Protein AF-A0A5C3QYM3-F1 (afdb_monomer_lite)

Sequence (296 aa):
MLSRLISRLRLGPSQYKTSKFNVGLDPAVPPLYQRLPSWWARYAWTLIACDVFMAGSAMEMTWNHWTTLVTDDPLPSSSSSTEPAPPTTHYGLRPTWQRAGLCFVHLTIGTGVGVFVALAQSRHIRLLTIVPPPVKDAIAGKAARAAIKNSAKAKLQNASRSKILPAFEPHTAGGAHVFIQTASNWRTNGLSFPLSACTLRAGRDASEMTLRVNGERAHWFIPLDGAFLRGGKPAIVKGSNERSGDSLAVRSVRDAVVKEWTKWGGKKIGVWGHTGVKEREVDPRWRSGPVAQGGR

Foldseek 3Di:
DVVVVVCVVQPDDQPDDQPQPPVPPPPVFFFQKAFDDDPCLLCLVVVLVVLVVVLVVVLVCLQPPAWDWDWDDPDPPPDPDPDDDDIDIDTDRDDPVVSVVVSVVSVVVSVVVSVVSLVLQQQEWRTKHKAAFDVVLVVVLVVVVVVVVVCVVVPPPPPDDDPDDDDPDPCPNRAIKMWTDTSNDPDSRTGIDHLAQWEKEDDPALQWIWIDGHSRPDIHIYGQAQMDGRNHGGLHQPDDPDDPDSSVSSLVSVVSVVVVSVVRVHHYDDDNDDPPDPVPPNPVVCCPDPPNPDDD

pLDDT: mean 80.13, std 18.64, range [39.91, 98.5]

Organism: NCBI:txid1884261

Secondary structure (DSSP, 8-state):
-HHHHHHHHSSS--SS----------TTS--SEEEPPPHHHHTHHHHHHHHHHHHHHHHHHHHHH-EEEEEPPPP--SS--SSPPPPPEEEEEPPHHHHHHHHHHHHHHHHHHHHHHHHHHHHBEEEEEEEPPPHHHHHHHHHHHHHHHHHHTTGGG---S--PPPP-----S---EEEEEETT--TT--EEEEGGGEEEEE-SSTTEEEEEETT-S-EEEEE-TTEEETT--B-----S--SSSHHHHHHHHHHHHHHHHHHTT-EEES--SSSS-S-----GGGTTSTT-----

Structure (mmCIF, N/CA/C/O backbone):
data_AF-A0A5C3QYM3-F1
#
_entry.id   AF-A0A5C3QYM3-F1
#
loop_
_atom_site.group_PDB
_atom_site.id
_atom_site.type_symbol
_atom_site.label_atom_id
_atom_site.label_alt_id
_atom_site.label_comp_id
_atom_site.label_asym_id
_atom_site.label_entity_id
_atom_site.label_seq_id
_atom_site.pdbx_PDB_ins_code
_atom_site.Cartn_x
_atom_site.Cartn_y
_atom_site.Cartn_z
_atom_site.occupancy
_atom_site.B_iso_or_equiv
_atom_site.auth_seq_id
_atom_site.auth_comp_id
_atom_site.auth_asym_id
_atom_site.auth_atom_id
_atom_site.pdbx_PDB_model_num
ATOM 1 N N . MET A 1 1 ? -6.176 10.951 -14.850 1.00 52.16 1 MET A N 1
ATOM 2 C CA . MET A 1 1 ? -6.377 9.584 -15.392 1.00 52.16 1 MET A CA 1
ATOM 3 C C . MET A 1 1 ? -5.791 8.479 -14.509 1.00 52.16 1 MET A C 1
ATOM 5 O O . MET A 1 1 ? -6.489 7.500 -14.282 1.00 52.16 1 MET A O 1
ATOM 9 N N . LEU A 1 2 ? -4.584 8.630 -13.947 1.00 51.62 2 LEU A N 1
ATOM 10 C CA . LEU A 1 2 ? -3.898 7.575 -13.176 1.00 51.62 2 LEU A CA 1
ATOM 11 C C . LEU A 1 2 ? -4.698 6.999 -11.983 1.00 51.62 2 LEU A C 1
ATOM 13 O O . LEU A 1 2 ? -4.725 5.789 -11.789 1.00 51.62 2 LEU A O 1
ATOM 17 N N . SER A 1 3 ? -5.433 7.825 -11.223 1.00 54.97 3 SER A N 1
ATOM 18 C CA . SER A 1 3 ? -6.252 7.326 -10.097 1.00 54.97 3 SER A CA 1
ATOM 19 C C . SER A 1 3 ? -7.415 6.424 -10.538 1.00 54.97 3 SER A C 1
ATOM 21 O O . SER A 1 3 ? -7.812 5.514 -9.806 1.00 54.97 3 SER A O 1
ATOM 23 N N . ARG A 1 4 ? -7.937 6.629 -11.759 1.00 61.50 4 ARG A N 1
ATOM 24 C CA . ARG A 1 4 ? -8.939 5.745 -12.377 1.00 61.50 4 ARG A CA 1
ATOM 25 C C . ARG A 1 4 ? -8.320 4.413 -12.806 1.00 61.50 4 ARG A C 1
ATOM 27 O O . ARG A 1 4 ? -8.982 3.388 -12.717 1.00 61.50 4 ARG A O 1
ATOM 34 N N . LEU A 1 5 ? -7.051 4.412 -13.218 1.00 60.94 5 LEU A N 1
ATOM 35 C CA . LEU A 1 5 ? -6.324 3.185 -13.550 1.00 60.94 5 LEU A CA 1
ATOM 36 C C . LEU A 1 5 ? -6.016 2.368 -12.286 1.00 60.94 5 LEU A C 1
ATOM 38 O O . LEU A 1 5 ? -6.300 1.178 -12.232 1.00 60.94 5 LEU A O 1
ATOM 42 N N . ILE A 1 6 ? -5.546 3.026 -11.221 1.00 61.84 6 ILE A N 1
ATOM 43 C CA . ILE A 1 6 ? -5.250 2.380 -9.931 1.00 61.84 6 ILE A CA 1
ATOM 44 C C . ILE A 1 6 ? -6.517 1.797 -9.289 1.00 61.84 6 ILE A C 1
ATOM 46 O O . ILE A 1 6 ? -6.481 0.709 -8.719 1.00 61.84 6 ILE A O 1
ATOM 50 N N . SER A 1 7 ? -7.659 2.481 -9.405 1.00 62.38 7 SER A N 1
ATOM 51 C CA . SER A 1 7 ? -8.938 1.935 -8.924 1.00 62.38 7 SER A CA 1
ATOM 52 C C . SER A 1 7 ? -9.419 0.728 -9.734 1.00 62.38 7 SER A C 1
ATOM 54 O O . SER A 1 7 ? -10.095 -0.117 -9.161 1.00 62.38 7 SER A O 1
ATOM 56 N N . ARG A 1 8 ? -9.027 0.596 -11.010 1.00 64.94 8 ARG A N 1
ATOM 57 C CA . ARG A 1 8 ? -9.284 -0.603 -11.833 1.00 64.94 8 ARG A CA 1
ATOM 58 C C . ARG A 1 8 ? -8.298 -1.743 -11.568 1.00 64.94 8 ARG A C 1
ATOM 60 O O . ARG A 1 8 ? -8.682 -2.900 -11.668 1.00 64.94 8 ARG A O 1
ATOM 67 N N . LEU A 1 9 ? -7.056 -1.425 -11.199 1.00 61.53 9 LEU A N 1
ATOM 68 C CA . LEU A 1 9 ? -6.045 -2.409 -10.792 1.00 61.53 9 LEU A CA 1
ATOM 69 C C . LEU A 1 9 ? -6.290 -2.968 -9.380 1.00 61.53 9 LEU A C 1
ATOM 71 O O . LEU A 1 9 ? -5.705 -3.987 -9.009 1.00 61.53 9 LEU A O 1
ATOM 75 N N . ARG A 1 10 ? -7.183 -2.356 -8.587 1.00 58.12 10 ARG A N 1
ATOM 76 C CA . ARG A 1 10 ? -7.744 -3.026 -7.409 1.00 58.12 10 ARG A CA 1
ATOM 77 C C . ARG A 1 10 ? -8.586 -4.200 -7.898 1.00 58.12 10 ARG A C 1
ATOM 79 O O . ARG A 1 10 ? -9.643 -4.023 -8.487 1.00 58.12 10 ARG A O 1
ATOM 86 N N . LEU A 1 11 ? -8.047 -5.395 -7.680 1.00 54.97 11 LEU A N 1
ATOM 87 C CA . LEU A 1 11 ? -8.584 -6.685 -8.096 1.00 54.97 11 LEU A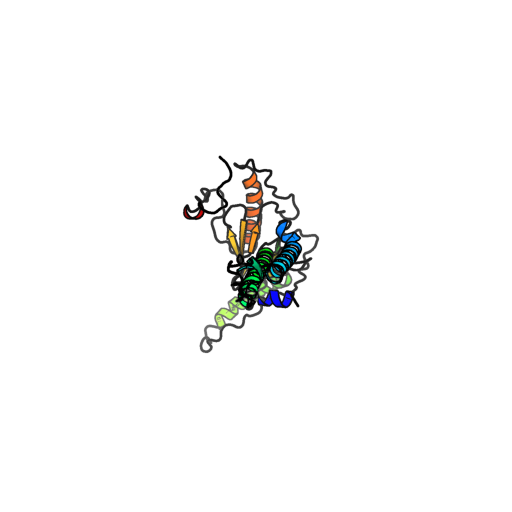 CA 1
ATOM 88 C C . LEU A 1 11 ? -10.032 -6.875 -7.604 1.00 54.97 11 LEU A C 1
ATOM 90 O O . LEU A 1 11 ? -10.261 -7.398 -6.516 1.00 54.97 11 LEU A O 1
ATOM 94 N N . GLY A 1 12 ? -10.997 -6.487 -8.434 1.00 58.44 12 GLY A N 1
ATOM 95 C CA . GLY A 1 12 ? -12.426 -6.727 -8.250 1.00 58.44 12 GLY A CA 1
ATOM 96 C C . GLY A 1 12 ? -13.233 -5.481 -7.861 1.00 58.44 12 GLY A C 1
ATOM 97 O O . GLY A 1 12 ? -12.696 -4.558 -7.246 1.00 58.44 12 GLY A O 1
ATOM 98 N N . PRO A 1 13 ? -14.534 -5.442 -8.208 1.00 60.16 13 PRO A N 1
ATOM 99 C CA . PRO A 1 13 ? -15.432 -4.404 -7.727 1.00 60.16 13 PRO A CA 1
ATOM 100 C C . PRO A 1 13 ? -15.453 -4.454 -6.198 1.00 60.16 13 PRO A C 1
ATOM 102 O O . PRO A 1 13 ? -15.921 -5.426 -5.604 1.00 60.16 13 PRO A O 1
ATOM 105 N N . SER A 1 14 ? -14.901 -3.417 -5.565 1.00 62.38 14 SER A N 1
ATOM 106 C CA . SER A 1 14 ? -15.051 -3.223 -4.127 1.00 62.38 14 SER A CA 1
ATOM 107 C C . SER A 1 14 ? -16.544 -3.109 -3.843 1.00 62.38 14 SER A C 1
ATOM 109 O O . SER A 1 14 ? -17.225 -2.237 -4.386 1.00 62.38 14 SER A O 1
ATOM 111 N N . GLN A 1 15 ? -17.053 -4.024 -3.019 1.00 65.31 15 GLN A N 1
ATOM 112 C CA . GLN A 1 15 ? -18.445 -4.002 -2.561 1.00 65.31 15 GLN A CA 1
ATOM 113 C C . GLN A 1 15 ? -18.717 -2.750 -1.713 1.00 65.31 15 GLN A C 1
ATOM 115 O O . GLN A 1 15 ? -19.855 -2.310 -1.572 1.00 65.31 15 GLN A O 1
ATOM 120 N N . TYR A 1 16 ? -17.659 -2.131 -1.184 1.00 66.25 16 TYR A N 1
ATOM 121 C CA . TYR A 1 16 ? -17.736 -0.908 -0.410 1.00 66.25 16 TYR A CA 1
ATOM 122 C C . TYR A 1 16 ? -17.468 0.286 -1.318 1.00 66.25 16 TYR A C 1
ATOM 124 O O . TYR A 1 16 ? -16.349 0.533 -1.770 1.00 66.25 16 TYR A O 1
ATOM 132 N N . LYS A 1 17 ? -18.508 1.086 -1.562 1.00 61.56 17 LYS A N 1
ATOM 133 C CA . LYS A 1 17 ? -18.339 2.377 -2.226 1.00 61.56 17 LYS A CA 1
ATOM 134 C C . LYS A 1 17 ? -17.330 3.172 -1.401 1.00 61.56 17 LYS A C 1
ATOM 136 O O . LYS A 1 17 ? -17.594 3.476 -0.238 1.00 61.56 17 LYS A O 1
ATOM 141 N N . THR A 1 18 ? -16.178 3.501 -1.990 1.00 58.00 18 THR A N 1
ATOM 142 C CA . THR A 1 18 ? -15.213 4.430 -1.396 1.00 58.00 18 THR A CA 1
ATOM 143 C C . THR A 1 18 ? -15.869 5.799 -1.364 1.00 58.00 18 THR A C 1
ATOM 145 O O . THR A 1 18 ? -15.669 6.633 -2.249 1.00 58.00 18 THR A O 1
ATOM 148 N N . SER A 1 19 ? -16.742 6.007 -0.388 1.00 55.53 19 SER A N 1
ATOM 149 C CA . SER A 1 19 ? -17.240 7.325 -0.087 1.00 55.53 19 SER A CA 1
ATOM 150 C C . SER A 1 19 ? -16.017 8.135 0.306 1.00 55.53 19 SER A C 1
ATOM 152 O O . SER A 1 19 ? -15.250 7.721 1.181 1.00 55.53 19 SER A O 1
ATOM 154 N N . LYS A 1 20 ? -15.812 9.273 -0.362 1.00 54.78 20 LYS A N 1
ATOM 155 C CA . LYS A 1 20 ? -14.949 10.335 0.152 1.00 54.78 20 LYS A CA 1
ATOM 156 C C . LYS A 1 20 ? -15.659 10.905 1.369 1.00 54.78 20 LYS A C 1
ATOM 158 O O . LYS A 1 20 ? -16.225 11.990 1.336 1.00 54.78 20 LYS A O 1
ATOM 163 N N . PHE A 1 21 ? -15.714 10.100 2.416 1.00 56.56 21 PHE A N 1
ATOM 164 C CA . PHE A 1 21 ? -16.189 10.535 3.694 1.00 56.56 21 PHE A CA 1
ATOM 165 C C . PHE A 1 21 ? -15.092 11.477 4.169 1.00 56.56 21 PHE A C 1
ATOM 167 O O . PHE A 1 21 ? -14.017 11.038 4.583 1.00 56.56 21 PHE A O 1
ATOM 174 N N . ASN A 1 22 ? -15.358 12.779 4.076 1.00 57.47 22 ASN A N 1
ATOM 175 C CA . ASN A 1 22 ? -14.824 13.713 5.048 1.00 57.47 22 ASN A CA 1
ATOM 176 C C . ASN A 1 22 ? -15.447 13.268 6.366 1.00 57.47 22 ASN A C 1
ATOM 178 O O . ASN A 1 22 ? -16.457 13.813 6.800 1.00 57.47 22 ASN A O 1
ATOM 182 N N . VAL A 1 23 ? -14.924 12.181 6.944 1.00 58.84 23 VAL A N 1
ATOM 183 C CA . VAL A 1 23 ? -15.168 11.891 8.344 1.00 58.84 23 VAL A CA 1
ATOM 184 C C . VAL A 1 23 ? -14.734 13.185 8.995 1.00 58.84 23 VAL A C 1
ATOM 186 O O . VAL A 1 23 ? -13.566 13.559 8.859 1.00 58.84 23 VAL A O 1
ATOM 189 N N . GLY A 1 24 ? -15.691 13.921 9.558 1.00 56.16 24 GLY A N 1
ATOM 190 C CA . GLY A 1 24 ? -15.429 15.045 10.439 1.00 56.16 24 GLY A CA 1
ATOM 191 C C . GLY A 1 24 ? -14.737 14.474 11.660 1.00 56.16 24 GLY A C 1
ATOM 192 O O . GLY A 1 24 ? -15.342 14.351 12.716 1.00 56.16 24 GLY A O 1
ATOM 193 N N . LEU A 1 25 ? -13.508 13.994 11.454 1.00 69.06 25 LEU A N 1
ATOM 194 C CA . LEU A 1 25 ? -12.567 13.675 12.489 1.00 69.06 25 LEU A CA 1
ATOM 195 C C . LEU A 1 25 ? -12.414 15.000 13.181 1.00 69.06 25 LEU A C 1
ATOM 197 O O . LEU A 1 25 ? -11.811 15.924 12.635 1.00 69.06 25 LEU A O 1
ATOM 201 N N . ASP A 1 26 ? -13.098 15.089 14.310 1.00 76.44 26 ASP A N 1
ATOM 202 C CA . ASP A 1 26 ? -12.952 16.198 15.208 1.00 76.44 26 ASP A CA 1
ATOM 203 C C . ASP A 1 26 ? -11.445 16.350 15.436 1.00 76.44 26 ASP A C 1
ATOM 205 O O . ASP A 1 26 ? -10.818 15.402 15.924 1.00 76.44 26 ASP A O 1
ATOM 209 N N . PRO A 1 27 ? -10.829 17.469 15.013 1.00 79.06 27 PRO A N 1
ATOM 210 C CA . PRO A 1 27 ? -9.398 17.666 15.190 1.00 79.06 27 PRO A CA 1
ATOM 211 C C . PRO A 1 27 ? -9.001 17.602 16.672 1.00 79.06 27 PRO A C 1
ATOM 213 O O . PRO A 1 27 ? -7.831 17.369 16.966 1.00 79.06 27 PRO A O 1
ATOM 216 N N . ALA A 1 28 ? -9.960 17.753 17.595 1.00 85.69 28 ALA A N 1
ATOM 217 C CA . ALA A 1 28 ? -9.747 17.583 19.025 1.00 85.69 28 ALA A CA 1
ATOM 218 C C . ALA A 1 28 ? -9.574 16.116 19.455 1.00 85.69 28 ALA A C 1
ATOM 220 O O . ALA A 1 28 ? -8.966 15.858 20.494 1.00 85.69 28 ALA A O 1
ATOM 221 N N . VAL A 1 29 ? -10.082 15.142 18.687 1.00 87.06 29 VAL A N 1
ATOM 222 C CA . VAL A 1 29 ? -9.989 13.719 19.036 1.00 87.06 29 VAL A CA 1
ATOM 223 C C . VAL A 1 29 ? -8.830 13.077 18.275 1.00 87.06 29 VAL A C 1
ATOM 225 O O . VAL A 1 29 ? -8.945 12.797 17.077 1.00 87.06 29 VAL A O 1
ATOM 228 N N . PRO A 1 30 ? -7.706 12.777 18.948 1.00 90.88 30 PRO A N 1
ATOM 229 C CA . PRO A 1 30 ? -6.570 12.183 18.274 1.00 90.88 30 PRO A CA 1
ATOM 230 C C . PRO A 1 30 ? -6.904 10.762 17.786 1.00 90.88 30 PRO A C 1
ATOM 232 O O . PRO A 1 30 ? -7.640 10.021 18.455 1.00 90.88 30 PRO A O 1
ATOM 235 N N . PRO A 1 31 ? -6.346 10.342 16.636 1.00 93.62 31 PRO A N 1
ATOM 236 C CA . PRO A 1 31 ? -6.594 9.016 16.085 1.00 93.62 31 PRO A CA 1
ATOM 237 C C . PRO A 1 31 ? -6.120 7.922 17.048 1.00 93.62 31 PRO A C 1
ATOM 239 O O . PRO A 1 31 ? -5.122 8.079 17.753 1.00 93.62 31 PRO A O 1
ATOM 242 N N . LEU A 1 32 ? -6.821 6.783 17.051 1.00 95.31 32 LEU A N 1
ATOM 243 C CA . LEU A 1 32 ? -6.460 5.632 17.886 1.00 95.31 32 LEU A CA 1
ATOM 244 C C . LEU A 1 32 ? -5.017 5.185 17.620 1.00 95.31 32 LEU A C 1
ATOM 246 O O . LEU A 1 32 ? -4.258 4.947 18.557 1.00 95.31 32 LEU A O 1
ATOM 250 N N . TYR A 1 33 ? -4.655 5.105 16.345 1.00 96.19 33 TYR A N 1
ATOM 251 C CA . TYR A 1 33 ? -3.324 4.761 15.880 1.00 96.19 33 TYR A CA 1
ATOM 252 C C . TYR A 1 33 ? -2.905 5.740 14.788 1.00 96.19 33 TYR A C 1
ATOM 254 O O . TYR A 1 33 ? -3.654 5.993 13.838 1.00 96.19 33 TYR A O 1
ATOM 262 N N . GLN A 1 34 ? -1.685 6.245 14.903 1.00 95.81 34 GLN A N 1
ATOM 263 C CA . GLN A 1 34 ? -1.033 7.038 13.876 1.00 95.81 34 GLN A CA 1
ATOM 264 C C . GLN A 1 34 ? 0.413 6.586 13.739 1.00 95.81 34 GLN A C 1
ATOM 266 O O . GLN A 1 34 ? 1.077 6.296 14.724 1.00 95.81 34 GLN A O 1
ATOM 271 N N . ARG A 1 35 ? 0.930 6.551 12.520 1.00 94.75 35 ARG A N 1
ATOM 272 C CA . ARG A 1 35 ? 2.339 6.312 12.249 1.00 94.75 35 ARG A CA 1
ATOM 273 C C . ARG A 1 35 ? 2.783 7.185 11.093 1.00 94.75 35 ARG A C 1
ATOM 275 O O . ARG A 1 35 ? 2.063 7.417 10.122 1.00 94.75 35 ARG A O 1
ATOM 282 N N . LEU A 1 36 ? 4.012 7.652 11.206 1.00 93.50 36 LEU A N 1
ATOM 283 C CA . LEU A 1 36 ? 4.723 8.283 10.116 1.00 93.50 36 LEU A CA 1
ATOM 284 C C . LEU A 1 36 ? 5.034 7.238 9.027 1.00 93.50 36 LEU A C 1
ATOM 286 O O . LEU A 1 36 ? 5.662 6.227 9.345 1.00 93.50 36 LEU A O 1
ATOM 290 N N . PRO A 1 37 ? 4.645 7.451 7.753 1.00 92.50 37 PRO A N 1
ATOM 291 C CA . PRO A 1 37 ? 4.948 6.491 6.694 1.00 92.50 37 PRO A CA 1
ATOM 292 C C . PRO A 1 37 ? 6.449 6.189 6.656 1.00 92.50 37 PRO A C 1
ATOM 294 O O . PRO A 1 37 ? 7.261 7.093 6.899 1.00 92.50 37 PRO A O 1
ATOM 297 N N . SER A 1 38 ? 6.808 4.939 6.359 1.00 91.56 38 SER A N 1
ATOM 298 C CA . SER A 1 38 ? 8.201 4.552 6.123 1.00 91.56 38 SER A CA 1
ATOM 299 C C . SER A 1 38 ? 8.809 5.427 5.028 1.00 91.56 38 SER A C 1
ATOM 301 O O . SER A 1 38 ? 8.100 5.920 4.147 1.00 91.56 38 SER A O 1
ATOM 303 N N . TRP A 1 39 ? 10.124 5.639 5.081 1.00 94.06 39 TRP A N 1
ATOM 304 C CA . TRP A 1 39 ? 10.815 6.541 4.156 1.00 94.06 39 TRP A CA 1
ATOM 305 C C . TRP A 1 39 ? 10.527 6.182 2.686 1.00 94.06 39 TRP A C 1
ATOM 307 O O . TRP A 1 39 ? 10.128 7.055 1.919 1.00 94.06 39 TRP A O 1
ATOM 317 N N . TRP A 1 40 ? 10.587 4.895 2.323 1.00 94.50 40 TRP A N 1
ATOM 318 C CA . TRP A 1 40 ? 10.315 4.432 0.958 1.00 94.50 40 TRP A CA 1
ATOM 319 C C . TRP A 1 40 ? 8.884 4.755 0.509 1.00 94.50 40 TRP A C 1
ATOM 321 O O . TRP A 1 40 ? 8.662 5.086 -0.649 1.00 94.50 40 TRP A O 1
ATOM 331 N N . ALA A 1 41 ? 7.907 4.708 1.423 1.00 93.94 41 ALA A N 1
ATOM 332 C CA . ALA A 1 41 ? 6.509 4.982 1.107 1.00 93.94 41 ALA A CA 1
ATOM 333 C C . ALA A 1 41 ? 6.253 6.484 0.929 1.00 93.94 41 ALA A C 1
ATOM 335 O O . ALA A 1 41 ? 5.409 6.870 0.126 1.00 93.94 41 ALA A O 1
ATOM 336 N N . ARG A 1 42 ? 6.997 7.343 1.645 1.00 93.38 42 ARG A N 1
ATOM 337 C CA . ARG A 1 42 ? 6.955 8.804 1.442 1.00 93.38 42 ARG A CA 1
ATOM 338 C C . ARG A 1 42 ? 7.484 9.192 0.067 1.00 93.38 42 ARG A C 1
ATOM 340 O O . ARG A 1 42 ? 6.904 10.053 -0.585 1.00 93.38 42 ARG A O 1
ATOM 347 N N . TYR A 1 43 ? 8.558 8.534 -0.363 1.00 96.12 43 TYR A N 1
ATOM 348 C CA . TYR A 1 43 ? 9.223 8.787 -1.640 1.00 96.12 43 TYR A CA 1
ATOM 349 C C . TYR A 1 43 ? 8.792 7.816 -2.744 1.00 96.12 43 TYR A C 1
ATOM 351 O O . TYR A 1 43 ? 9.462 7.725 -3.765 1.00 96.12 43 TYR A O 1
ATOM 359 N N . ALA A 1 44 ? 7.669 7.109 -2.584 1.00 95.50 44 ALA A N 1
ATOM 360 C CA . ALA A 1 44 ? 7.234 6.082 -3.530 1.00 95.50 44 ALA A CA 1
ATOM 361 C C . ALA A 1 44 ? 7.098 6.623 -4.961 1.00 95.50 44 ALA A C 1
ATOM 363 O O . ALA A 1 44 ? 7.545 5.983 -5.905 1.00 95.50 44 ALA A O 1
ATOM 364 N N . TRP A 1 45 ? 6.549 7.829 -5.131 1.00 95.06 45 TRP A N 1
ATOM 365 C CA . TRP A 1 45 ? 6.444 8.465 -6.449 1.00 95.06 45 TRP A CA 1
ATOM 366 C C . TRP A 1 45 ? 7.801 8.853 -7.036 1.00 95.06 45 TRP A C 1
ATOM 368 O O . TRP A 1 45 ? 7.994 8.714 -8.238 1.00 95.06 45 TRP A O 1
ATOM 378 N N . THR A 1 46 ? 8.747 9.283 -6.199 1.00 96.69 46 THR A N 1
ATOM 379 C CA . THR A 1 46 ? 10.129 9.548 -6.621 1.00 96.69 46 THR A CA 1
ATOM 380 C C . THR A 1 46 ? 10.825 8.257 -7.043 1.00 96.69 46 THR A C 1
ATOM 382 O O . THR A 1 46 ? 11.482 8.240 -8.076 1.00 96.69 46 THR A O 1
ATOM 385 N N . LEU A 1 47 ? 10.636 7.164 -6.297 1.00 96.31 47 LEU A N 1
ATOM 386 C CA . LEU A 1 47 ? 11.171 5.846 -6.647 1.00 96.31 47 LEU A CA 1
ATOM 387 C C . LEU A 1 47 ? 10.579 5.330 -7.962 1.00 96.31 47 LEU A C 1
ATOM 389 O O . LEU A 1 47 ? 11.322 4.835 -8.797 1.00 96.31 47 LEU A O 1
ATOM 393 N N . ILE A 1 48 ? 9.272 5.506 -8.182 1.00 96.25 48 ILE A N 1
ATOM 394 C CA . ILE A 1 48 ? 8.613 5.150 -9.448 1.00 96.25 48 ILE A CA 1
ATOM 395 C C . ILE A 1 48 ? 9.149 6.006 -10.605 1.00 96.25 48 ILE A C 1
ATOM 397 O O . ILE A 1 48 ? 9.407 5.483 -11.681 1.00 96.25 48 ILE A O 1
ATOM 401 N N . ALA A 1 49 ? 9.336 7.313 -10.405 1.00 97.31 49 ALA A N 1
ATOM 402 C CA . ALA A 1 49 ? 9.901 8.182 -11.437 1.00 97.31 49 ALA A CA 1
ATOM 403 C C . ALA A 1 49 ? 11.352 7.800 -11.778 1.00 97.31 49 ALA A C 1
ATOM 405 O O . ALA A 1 49 ? 11.717 7.766 -12.950 1.00 97.31 49 ALA A O 1
ATOM 406 N N . CYS A 1 50 ? 12.153 7.471 -10.760 1.00 97.94 50 CYS A N 1
ATOM 407 C CA . CYS A 1 50 ? 13.519 6.980 -10.923 1.00 97.94 50 CYS A CA 1
ATOM 408 C C . CYS A 1 50 ? 13.551 5.648 -11.687 1.00 97.94 50 CYS A C 1
ATOM 410 O O . CYS A 1 50 ? 14.330 5.500 -12.621 1.00 97.94 50 CYS A O 1
ATOM 412 N N . ASP A 1 51 ? 12.657 4.713 -11.360 1.00 97.62 51 ASP A N 1
ATOM 413 C CA . ASP A 1 51 ? 12.519 3.433 -12.062 1.00 97.62 51 ASP A CA 1
ATOM 414 C C . ASP A 1 51 ? 12.158 3.617 -13.548 1.00 97.62 51 ASP A C 1
ATOM 416 O O . ASP A 1 51 ? 12.818 3.048 -14.415 1.00 97.62 51 ASP A O 1
ATOM 420 N N . VAL A 1 52 ? 11.194 4.492 -13.861 1.00 97.62 52 VAL A N 1
ATOM 421 C CA . VAL A 1 52 ? 10.833 4.826 -15.251 1.00 97.62 52 VAL A CA 1
ATOM 422 C C . VAL A 1 52 ? 12.013 5.440 -16.005 1.00 97.62 52 VAL A C 1
ATOM 424 O O . VAL A 1 52 ? 12.254 5.079 -17.156 1.00 97.62 52 VAL A O 1
ATOM 427 N N . PHE A 1 53 ? 12.759 6.346 -15.366 1.00 98.25 53 PHE A N 1
ATOM 428 C CA . PHE A 1 53 ? 13.950 6.953 -15.959 1.00 98.25 53 PHE A CA 1
ATOM 429 C C . PHE A 1 53 ? 15.025 5.900 -16.259 1.00 98.25 53 PHE A C 1
ATOM 431 O O . PHE A 1 53 ? 15.484 5.802 -17.393 1.00 98.25 53 PHE A O 1
ATOM 438 N N . MET A 1 54 ? 15.359 5.058 -15.278 1.00 98.25 54 MET A N 1
ATOM 439 C CA . MET A 1 54 ? 16.357 3.996 -15.428 1.00 98.25 54 MET A CA 1
ATOM 440 C C . MET A 1 54 ? 15.960 2.973 -16.499 1.00 98.25 54 MET A C 1
ATOM 442 O O . MET A 1 54 ? 16.797 2.574 -17.309 1.00 98.25 54 MET A O 1
ATOM 446 N N . ALA A 1 55 ? 14.685 2.571 -16.544 1.00 98.00 55 ALA A N 1
ATOM 447 C CA . ALA A 1 55 ? 14.172 1.681 -17.581 1.00 98.00 55 ALA A CA 1
ATOM 448 C C . ALA A 1 55 ? 14.273 2.325 -18.974 1.00 98.00 55 ALA A C 1
ATOM 450 O O . ALA A 1 55 ? 14.704 1.666 -19.918 1.00 98.00 55 ALA A O 1
ATOM 451 N N . GLY A 1 56 ? 13.948 3.618 -19.090 1.00 98.12 56 GLY A N 1
ATOM 452 C CA . GLY A 1 56 ? 14.098 4.385 -20.326 1.00 98.12 56 GLY A CA 1
ATOM 453 C C . GLY A 1 56 ? 15.546 4.440 -20.818 1.00 98.12 56 GLY A C 1
ATOM 454 O O . GLY A 1 56 ? 15.808 4.102 -21.970 1.00 98.12 56 GLY A O 1
ATOM 455 N N . SER A 1 57 ? 16.498 4.771 -19.940 1.00 98.44 57 SER A N 1
ATOM 456 C CA . SER A 1 57 ? 17.926 4.798 -20.286 1.00 98.44 57 SER A CA 1
ATOM 457 C C . SER A 1 57 ? 18.454 3.420 -20.695 1.00 98.44 57 SER A C 1
ATOM 459 O O . SER A 1 57 ? 19.204 3.306 -21.662 1.00 98.44 57 SER A O 1
ATOM 461 N N . ALA A 1 58 ? 18.034 2.350 -20.013 1.00 98.19 58 ALA A N 1
ATOM 462 C CA . ALA A 1 58 ? 18.414 0.986 -20.385 1.00 98.19 58 ALA A CA 1
ATOM 463 C C . ALA A 1 58 ? 17.866 0.589 -21.766 1.00 98.19 58 ALA A C 1
ATOM 465 O O . ALA A 1 58 ? 18.566 -0.056 -22.552 1.00 98.19 58 ALA A O 1
ATOM 466 N N . MET A 1 59 ? 16.636 0.998 -22.090 1.00 98.38 59 MET A N 1
ATOM 467 C CA . MET A 1 59 ? 16.049 0.789 -23.415 1.00 98.38 59 MET A CA 1
ATOM 468 C C . MET A 1 59 ? 16.803 1.569 -24.495 1.00 98.38 59 MET A C 1
ATOM 470 O O . MET A 1 59 ? 17.086 1.010 -25.551 1.00 98.38 59 MET A O 1
ATOM 474 N N . GLU A 1 60 ? 17.174 2.822 -24.234 1.00 98.25 60 GLU A N 1
ATOM 475 C CA . GLU A 1 60 ? 17.968 3.635 -25.161 1.00 98.25 60 GLU A CA 1
ATOM 476 C C . GLU A 1 60 ? 19.344 3.009 -25.424 1.00 98.25 60 GLU A C 1
ATOM 478 O O . GLU A 1 60 ? 19.731 2.827 -26.581 1.00 98.25 60 GLU A O 1
ATOM 483 N N . MET A 1 61 ? 20.047 2.583 -24.367 1.00 98.38 61 MET A N 1
ATOM 484 C CA . MET A 1 61 ? 21.322 1.872 -24.495 1.00 98.38 61 MET A CA 1
ATOM 485 C C . MET A 1 61 ? 21.176 0.571 -25.286 1.00 98.38 61 MET A C 1
ATOM 487 O O . MET A 1 61 ? 21.971 0.290 -26.181 1.00 98.38 61 MET A O 1
ATOM 491 N N . THR A 1 62 ? 20.137 -0.209 -24.996 1.00 98.31 62 THR A N 1
ATOM 492 C CA . THR A 1 62 ? 19.852 -1.460 -25.708 1.00 98.31 62 THR A CA 1
ATOM 493 C C . THR A 1 62 ? 19.568 -1.213 -27.186 1.00 98.31 62 THR A C 1
ATOM 495 O O . THR A 1 62 ? 20.010 -1.967 -28.053 1.00 98.31 62 THR A O 1
ATOM 498 N N . TRP A 1 63 ? 18.830 -0.150 -27.493 1.00 98.38 63 TRP A N 1
ATOM 499 C CA . TRP A 1 63 ? 18.442 0.160 -28.857 1.00 98.38 63 TRP A CA 1
ATOM 500 C C . TRP A 1 63 ? 19.617 0.680 -29.687 1.00 98.38 63 TRP A C 1
ATOM 502 O O . TRP A 1 63 ? 19.817 0.207 -30.805 1.00 98.38 63 TRP A O 1
ATOM 512 N N . ASN A 1 64 ? 20.415 1.600 -29.144 1.00 98.25 64 ASN A N 1
ATOM 513 C CA . ASN A 1 64 ? 21.442 2.319 -29.905 1.00 98.25 64 ASN A CA 1
ATOM 514 C C . ASN A 1 64 ? 22.851 1.731 -29.777 1.00 98.25 64 ASN A C 1
ATOM 516 O O . ASN A 1 64 ? 23.676 1.954 -30.658 1.00 98.25 64 ASN A O 1
ATOM 520 N N . HIS A 1 65 ? 23.141 0.988 -28.707 1.00 98.00 65 HIS A N 1
ATOM 521 C CA . HIS A 1 65 ? 24.509 0.579 -28.375 1.00 98.00 65 HIS A CA 1
ATOM 522 C C . HIS A 1 65 ? 24.686 -0.932 -28.182 1.00 98.00 65 HIS A C 1
ATOM 524 O O . HIS A 1 65 ? 25.811 -1.386 -27.979 1.00 98.00 65 HIS A O 1
ATOM 530 N N . TRP A 1 66 ? 23.625 -1.743 -28.279 1.00 98.12 66 TRP A N 1
ATOM 531 C CA . TRP A 1 66 ? 23.768 -3.197 -28.165 1.00 98.12 66 TRP A CA 1
ATOM 532 C C . TRP A 1 66 ? 24.279 -3.822 -29.469 1.00 98.12 66 TRP A C 1
ATOM 534 O O . TRP A 1 66 ? 23.521 -4.120 -30.401 1.00 98.12 66 TRP A O 1
ATOM 544 N N . THR A 1 67 ? 25.596 -4.009 -29.523 1.00 98.06 67 THR A N 1
ATOM 545 C CA . THR A 1 67 ? 26.328 -4.500 -30.693 1.00 98.06 67 THR A CA 1
ATOM 546 C C . THR A 1 67 ? 26.757 -5.968 -30.564 1.00 98.06 67 THR A C 1
ATOM 548 O O . THR A 1 67 ? 26.648 -6.611 -29.511 1.00 98.06 67 THR A O 1
ATOM 551 N N . THR A 1 68 ? 27.192 -6.538 -31.684 1.00 97.94 68 THR A N 1
ATOM 552 C CA . THR A 1 68 ? 27.876 -7.827 -31.799 1.00 97.94 68 THR A CA 1
ATOM 553 C C . THR A 1 68 ? 29.095 -7.648 -32.697 1.00 97.94 68 THR A C 1
ATOM 555 O O . THR A 1 68 ? 29.085 -6.796 -33.585 1.00 97.94 68 THR A O 1
ATOM 558 N N . LEU A 1 69 ? 30.147 -8.432 -32.462 1.00 97.81 69 LEU A N 1
ATOM 559 C CA . LEU A 1 69 ? 31.276 -8.475 -33.383 1.00 97.81 69 LEU A CA 1
ATOM 560 C C . LEU A 1 69 ? 30.803 -9.161 -34.671 1.00 97.81 69 LEU A C 1
ATOM 562 O O . LEU A 1 69 ? 30.257 -10.264 -34.606 1.00 97.81 69 LEU A O 1
ATOM 566 N N . VAL A 1 70 ? 30.954 -8.479 -35.801 1.00 96.81 70 VAL A N 1
ATOM 567 C CA . VAL A 1 70 ? 30.677 -8.999 -37.139 1.00 96.81 70 VAL A CA 1
ATOM 568 C C . VAL A 1 70 ? 32.020 -9.133 -37.841 1.00 96.81 70 VAL A C 1
ATOM 570 O O . VAL A 1 70 ? 32.817 -8.191 -37.869 1.00 96.81 70 VAL A O 1
ATOM 573 N N . THR A 1 71 ? 32.291 -10.331 -38.341 1.00 96.75 71 THR A N 1
ATOM 574 C CA . THR A 1 71 ? 33.448 -10.605 -39.187 1.00 96.75 71 THR A CA 1
ATOM 575 C C . THR A 1 71 ? 32.950 -10.581 -40.617 1.00 96.75 71 THR A C 1
ATOM 577 O O . THR A 1 71 ? 32.092 -11.389 -40.967 1.00 96.75 71 THR A O 1
ATOM 580 N N . ASP A 1 72 ? 33.441 -9.636 -41.411 1.00 92.19 72 ASP A N 1
ATOM 581 C CA . ASP A 1 72 ? 33.124 -9.610 -42.833 1.00 92.19 72 ASP A CA 1
ATOM 582 C C . ASP A 1 72 ? 34.005 -10.636 -43.539 1.00 92.19 72 ASP A C 1
ATOM 584 O O . ASP A 1 72 ? 35.230 -10.639 -43.368 1.00 92.19 72 ASP A O 1
ATOM 588 N N . ASP A 1 73 ? 33.385 -11.514 -44.324 1.00 88.38 73 ASP A N 1
ATOM 589 C CA . ASP A 1 73 ? 34.143 -12.384 -45.211 1.00 88.38 73 ASP A CA 1
ATOM 590 C C . ASP A 1 73 ? 34.884 -11.501 -46.224 1.00 88.38 73 ASP A C 1
ATOM 592 O O . ASP A 1 73 ? 34.283 -10.573 -46.782 1.00 88.38 73 ASP A O 1
ATOM 596 N N . PRO A 1 74 ? 36.186 -11.743 -46.462 1.00 81.50 74 PRO A N 1
ATOM 597 C CA . PRO A 1 74 ? 36.940 -10.958 -47.423 1.00 81.50 74 PRO A CA 1
ATOM 598 C C . PRO A 1 74 ? 36.241 -11.056 -48.780 1.00 81.50 74 PRO A C 1
ATOM 600 O O . PRO A 1 74 ? 36.111 -12.139 -49.354 1.00 81.50 74 PRO A O 1
ATOM 603 N N . LEU A 1 75 ? 35.755 -9.915 -49.280 1.00 81.00 75 LEU A N 1
ATOM 604 C CA . LEU A 1 75 ? 35.192 -9.829 -50.624 1.00 81.00 75 LEU A CA 1
ATOM 605 C C . LEU A 1 75 ? 36.239 -10.368 -51.610 1.00 81.00 75 LEU A C 1
ATOM 607 O O . LEU A 1 75 ? 37.418 -10.039 -51.450 1.00 81.00 75 LEU A O 1
ATOM 611 N N . PRO A 1 76 ? 35.852 -11.174 -52.618 1.00 77.06 76 PRO A N 1
ATOM 612 C CA . PRO A 1 76 ? 36.790 -11.678 -53.609 1.00 77.06 76 PRO A CA 1
ATOM 613 C C . PRO A 1 76 ? 37.404 -10.483 -54.342 1.00 77.06 76 PRO A C 1
ATOM 615 O O . PRO A 1 76 ? 36.776 -9.865 -55.203 1.00 77.06 76 PRO A O 1
ATOM 618 N N . SER A 1 77 ? 38.619 -10.112 -53.950 1.00 71.38 77 SER A N 1
ATOM 619 C CA . SER A 1 77 ? 39.362 -9.026 -54.563 1.00 71.38 77 SER A CA 1
ATOM 620 C C . SER A 1 77 ? 39.702 -9.445 -55.989 1.00 71.38 77 SER A C 1
ATOM 622 O O . SER A 1 77 ? 40.411 -10.418 -56.230 1.00 71.38 77 SER A O 1
ATOM 624 N N . SER A 1 78 ? 39.195 -8.702 -56.969 1.00 74.25 78 SER A N 1
ATOM 625 C CA . SER A 1 78 ? 39.435 -8.931 -58.400 1.00 74.25 78 SER A CA 1
ATOM 626 C C . SER A 1 78 ? 40.872 -8.603 -58.846 1.00 74.25 78 SER A C 1
ATOM 628 O O . SER A 1 78 ? 41.140 -8.473 -60.037 1.00 74.25 78 SER A O 1
ATOM 630 N N . SER A 1 79 ? 41.803 -8.447 -57.904 1.00 67.69 79 SER A N 1
ATOM 631 C CA . SER A 1 79 ? 43.219 -8.180 -58.137 1.00 67.69 79 SER A CA 1
ATOM 632 C C . SER A 1 79 ? 44.037 -9.420 -57.785 1.00 67.69 79 SER A C 1
ATOM 634 O O . SER A 1 79 ? 44.012 -9.887 -56.650 1.00 67.69 79 SER A O 1
ATOM 636 N N . SER A 1 80 ? 44.777 -9.932 -58.764 1.00 67.62 80 SER A N 1
ATOM 637 C CA . SER A 1 80 ? 45.568 -11.169 -58.763 1.00 67.62 80 SER A CA 1
ATOM 638 C C . SER A 1 80 ? 46.806 -11.165 -57.842 1.00 67.62 80 SER A C 1
ATOM 640 O O . SER A 1 80 ? 47.878 -11.607 -58.253 1.00 67.62 80 SER A O 1
ATOM 642 N N . SER A 1 81 ? 46.705 -10.642 -56.620 1.00 63.59 81 SER A N 1
ATOM 643 C CA . SER A 1 81 ? 47.790 -10.643 -55.632 1.00 63.59 81 SER A CA 1
ATOM 644 C C . SER A 1 81 ? 47.625 -11.802 -54.645 1.00 63.59 81 SER A C 1
ATOM 646 O O . SER A 1 81 ? 46.625 -11.890 -53.941 1.00 63.59 81 SER A O 1
ATOM 648 N N . THR A 1 82 ? 48.626 -12.678 -54.605 1.00 70.75 82 THR A N 1
ATOM 649 C CA . THR A 1 82 ? 48.677 -14.023 -54.000 1.00 70.75 82 THR A CA 1
ATOM 650 C C . THR A 1 82 ? 48.602 -14.095 -52.457 1.00 70.75 82 THR A C 1
ATOM 652 O O . THR A 1 82 ? 48.978 -15.113 -51.886 1.00 70.75 82 THR A O 1
ATOM 655 N N . GLU A 1 83 ? 48.104 -13.079 -51.744 1.00 82.00 83 GLU A N 1
ATOM 656 C CA . GLU A 1 83 ? 48.051 -13.090 -50.270 1.00 82.00 83 GLU A CA 1
ATOM 657 C C . GLU A 1 83 ? 46.643 -12.745 -49.738 1.00 82.00 83 GLU A C 1
ATOM 659 O O . GLU A 1 83 ? 46.108 -11.685 -50.075 1.00 82.00 83 GLU A O 1
ATOM 664 N N . PRO A 1 84 ? 45.999 -13.626 -48.939 1.00 78.19 84 PRO A N 1
ATOM 665 C CA . PRO A 1 84 ? 44.667 -13.369 -48.399 1.00 78.19 84 PRO A CA 1
ATOM 666 C C . PRO A 1 84 ? 44.726 -12.266 -47.336 1.00 78.19 84 PRO A C 1
ATOM 668 O O . PRO A 1 84 ? 45.417 -12.398 -46.326 1.00 78.19 84 PRO A O 1
ATOM 671 N N . ALA A 1 85 ? 43.983 -11.178 -47.550 1.00 79.44 85 ALA A N 1
ATOM 672 C CA . ALA A 1 85 ? 43.870 -10.102 -46.570 1.00 79.44 85 ALA A CA 1
ATOM 673 C C . ALA A 1 85 ? 43.268 -10.624 -45.245 1.00 79.44 85 ALA A C 1
ATOM 675 O O . ALA A 1 85 ? 42.366 -11.468 -45.276 1.00 79.44 85 ALA A O 1
ATOM 676 N N . PRO A 1 86 ? 43.733 -10.131 -44.079 1.00 84.69 86 PRO A N 1
ATOM 677 C CA . PRO A 1 86 ? 43.167 -10.524 -42.795 1.00 84.69 86 PRO A CA 1
ATOM 678 C C . PRO A 1 86 ? 41.691 -10.097 -42.704 1.00 84.69 86 PRO A C 1
ATOM 680 O O . PRO A 1 86 ? 41.338 -9.020 -43.192 1.00 84.69 86 PRO A O 1
ATOM 683 N N . PRO A 1 87 ? 40.823 -10.907 -42.069 1.00 89.12 87 PRO A N 1
ATOM 684 C CA . PRO A 1 87 ? 39.408 -10.584 -41.941 1.00 89.12 87 PRO A CA 1
ATOM 685 C C . PRO A 1 87 ? 39.221 -9.281 -41.159 1.00 89.12 87 PRO A C 1
ATOM 687 O O . PRO A 1 87 ? 39.777 -9.100 -40.073 1.00 89.12 87 PRO A O 1
ATOM 690 N N . THR A 1 88 ? 38.414 -8.368 -41.698 1.00 93.88 88 THR A N 1
ATOM 691 C CA . THR A 1 88 ? 38.063 -7.121 -41.018 1.00 93.88 88 THR A CA 1
ATOM 692 C C . THR A 1 88 ? 36.938 -7.386 -40.025 1.00 93.88 88 THR A C 1
ATOM 694 O O . THR A 1 88 ? 35.834 -7.776 -40.400 1.00 93.88 88 THR A O 1
ATOM 697 N N . THR A 1 89 ? 37.210 -7.180 -38.737 1.00 96.25 89 THR A N 1
ATOM 698 C CA . THR A 1 89 ? 36.195 -7.271 -37.679 1.00 96.25 89 THR A CA 1
ATOM 699 C C . THR A 1 89 ? 35.684 -5.886 -37.310 1.00 96.25 89 THR A C 1
ATOM 701 O O . THR A 1 89 ? 36.483 -5.018 -36.954 1.00 96.25 89 THR A O 1
ATOM 704 N N . HIS A 1 90 ? 34.367 -5.688 -37.318 1.00 96.19 90 HIS A N 1
ATOM 705 C CA . HIS A 1 90 ? 33.739 -4.444 -36.872 1.00 96.19 90 HIS A CA 1
ATOM 706 C C . HIS A 1 90 ? 32.571 -4.722 -35.909 1.00 96.19 90 HIS A C 1
ATOM 708 O O . HIS A 1 90 ? 32.013 -5.818 -35.868 1.00 96.19 90 HIS A O 1
ATOM 714 N N . TYR A 1 91 ? 32.199 -3.738 -35.084 1.00 97.88 91 TYR A N 1
ATOM 715 C CA . TYR A 1 91 ? 31.028 -3.855 -34.207 1.00 97.88 91 TYR A CA 1
ATOM 716 C C . TYR A 1 91 ? 29.769 -3.408 -34.950 1.00 97.88 91 TYR A C 1
ATOM 718 O O . TYR A 1 91 ? 29.584 -2.221 -35.209 1.00 97.88 91 TYR A O 1
ATOM 726 N N . GLY A 1 92 ? 28.891 -4.359 -35.261 1.00 97.75 92 GLY A N 1
ATOM 727 C CA . GLY A 1 92 ? 27.581 -4.107 -35.858 1.00 97.75 92 GLY A CA 1
ATOM 728 C C . GLY A 1 92 ? 26.466 -4.127 -34.812 1.00 97.75 92 GLY A C 1
ATOM 729 O O . GLY A 1 92 ? 26.569 -4.800 -33.785 1.00 97.75 92 GLY A O 1
ATOM 730 N N . LEU A 1 93 ? 25.368 -3.406 -35.049 1.00 98.31 93 LEU A N 1
ATOM 731 C CA . LEU A 1 93 ? 24.179 -3.499 -34.193 1.00 98.31 93 LEU A CA 1
ATOM 732 C C . LEU A 1 93 ? 23.545 -4.888 -34.290 1.00 98.31 93 LEU A C 1
ATOM 734 O O . LEU A 1 93 ? 23.460 -5.473 -35.369 1.00 98.31 93 LEU A O 1
ATOM 738 N N . ARG A 1 94 ? 23.023 -5.399 -33.169 1.00 98.25 94 ARG A N 1
ATOM 739 C CA . ARG A 1 94 ? 22.270 -6.660 -33.183 1.00 98.25 94 ARG A CA 1
ATOM 740 C C . ARG A 1 94 ? 20.968 -6.541 -33.991 1.00 98.25 94 ARG A C 1
ATOM 742 O O . ARG A 1 94 ? 20.418 -5.435 -34.117 1.00 98.25 94 ARG A O 1
ATOM 749 N N . PRO A 1 95 ? 20.423 -7.668 -34.496 1.00 98.25 95 PRO A N 1
ATOM 750 C CA . PRO A 1 95 ? 19.140 -7.686 -35.189 1.00 98.25 95 PRO A CA 1
ATOM 751 C C . PRO A 1 95 ? 18.052 -6.936 -34.416 1.00 98.25 95 PRO A C 1
ATOM 753 O O . PRO A 1 95 ? 17.958 -7.024 -33.189 1.00 98.25 95 PRO A O 1
ATOM 756 N N . THR A 1 96 ? 17.215 -6.192 -35.139 1.00 98.19 96 THR A N 1
ATOM 757 C CA . THR A 1 96 ? 16.177 -5.321 -34.561 1.00 98.19 96 THR A CA 1
ATOM 758 C C . THR A 1 96 ? 15.228 -6.070 -33.626 1.00 98.19 96 THR A C 1
ATOM 760 O O . THR A 1 96 ? 14.866 -5.539 -32.580 1.00 98.19 96 THR A O 1
ATOM 763 N N . TRP A 1 97 ? 14.884 -7.323 -33.939 1.00 98.19 97 TRP A N 1
ATOM 764 C CA . TRP A 1 97 ? 14.011 -8.149 -33.101 1.00 98.19 97 TRP A CA 1
ATOM 765 C C . TRP A 1 97 ? 14.641 -8.514 -31.747 1.00 98.19 97 TRP A C 1
ATOM 767 O O . TRP A 1 97 ? 13.928 -8.556 -30.746 1.00 98.19 97 TRP A O 1
ATOM 777 N N . GLN A 1 98 ? 15.965 -8.723 -31.685 1.00 98.19 98 GLN A N 1
ATOM 778 C CA . GLN A 1 98 ? 16.661 -8.999 -30.422 1.00 98.19 98 GLN A CA 1
ATOM 779 C C . GLN A 1 98 ? 16.610 -7.766 -29.526 1.00 98.19 98 GLN A C 1
ATOM 781 O O . GLN A 1 98 ? 16.196 -7.856 -28.371 1.00 98.19 98 GLN A O 1
ATOM 786 N N . ARG A 1 99 ? 16.964 -6.600 -30.084 1.00 98.38 99 ARG A N 1
ATOM 787 C CA . ARG A 1 99 ? 16.909 -5.314 -29.375 1.00 98.38 99 ARG A CA 1
ATOM 788 C C . ARG A 1 99 ? 15.494 -4.996 -28.896 1.00 98.38 99 ARG A C 1
ATOM 790 O O . ARG A 1 99 ? 15.313 -4.669 -27.729 1.00 98.38 99 ARG A O 1
ATOM 797 N N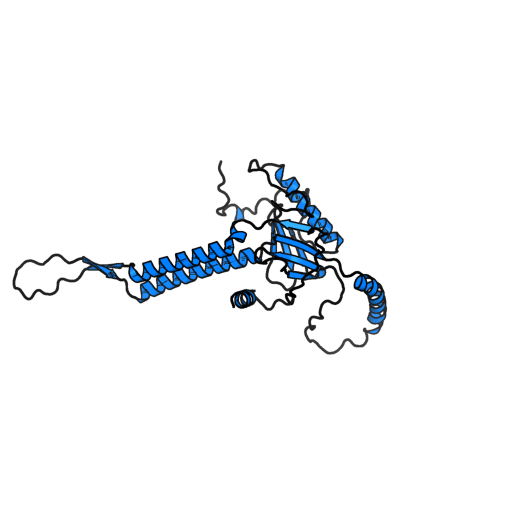 . ALA A 1 100 ? 14.489 -5.167 -29.756 1.00 98.38 100 ALA A N 1
ATOM 798 C CA . ALA A 1 100 ? 13.086 -4.967 -29.395 1.00 98.38 100 ALA A CA 1
ATOM 799 C C . ALA A 1 100 ? 12.644 -5.894 -28.251 1.00 98.38 100 ALA A C 1
ATOM 801 O O . ALA A 1 100 ? 12.016 -5.432 -27.298 1.00 98.38 100 ALA A O 1
ATOM 802 N N . GLY A 1 101 ? 13.013 -7.179 -28.313 1.00 98.19 101 GLY A N 1
ATOM 803 C CA . GLY A 1 101 ? 12.732 -8.145 -27.253 1.00 98.19 101 GLY A CA 1
ATOM 804 C C . GLY A 1 101 ? 13.356 -7.747 -25.916 1.00 98.19 101 GLY A C 1
ATOM 805 O O . GLY A 1 101 ? 12.671 -7.749 -24.894 1.00 98.19 101 GLY A O 1
ATOM 806 N N . LEU A 1 102 ? 14.625 -7.331 -25.912 1.00 98.06 102 LEU A N 1
ATOM 807 C CA . LEU A 1 102 ? 15.299 -6.906 -24.684 1.00 98.06 102 LEU A CA 1
ATOM 808 C C . LEU A 1 102 ? 14.725 -5.586 -24.132 1.00 98.06 102 LEU A C 1
ATOM 810 O O . LEU A 1 102 ? 14.478 -5.480 -22.931 1.00 98.06 102 LEU A O 1
ATOM 814 N N . CYS A 1 103 ? 14.396 -4.617 -24.993 1.00 98.38 103 CYS A N 1
ATOM 815 C CA . CYS A 1 103 ? 13.681 -3.402 -24.586 1.00 98.38 103 CYS A CA 1
ATOM 816 C C . CYS A 1 103 ? 12.323 -3.718 -23.936 1.00 98.38 103 CYS A C 1
ATOM 818 O O . CYS A 1 103 ? 11.964 -3.110 -22.928 1.00 98.38 103 CYS A O 1
ATOM 820 N N . PHE A 1 104 ? 11.577 -4.690 -24.470 1.00 98.50 104 PHE A N 1
ATOM 821 C CA . PHE A 1 104 ? 10.314 -5.134 -23.878 1.00 98.50 104 PHE A CA 1
ATOM 822 C C . PHE A 1 104 ? 10.507 -5.744 -22.480 1.00 98.50 104 PHE A C 1
ATOM 824 O O . PHE A 1 104 ? 9.698 -5.494 -21.581 1.00 98.50 104 PHE A O 1
ATOM 831 N N . VAL A 1 105 ? 11.592 -6.496 -22.265 1.00 98.31 105 VAL A N 1
ATOM 832 C CA . VAL A 1 105 ? 11.952 -7.023 -20.939 1.00 98.31 105 VAL A CA 1
ATOM 833 C C . VAL A 1 105 ? 12.224 -5.882 -19.955 1.00 98.31 105 VAL A C 1
ATOM 835 O O . VAL A 1 105 ? 11.640 -5.882 -18.871 1.00 98.31 105 VAL A O 1
ATOM 838 N N . HIS A 1 106 ? 13.023 -4.876 -20.332 1.00 97.75 106 HIS A N 1
ATOM 839 C CA . HIS A 1 106 ? 13.275 -3.699 -19.487 1.00 97.75 106 HIS A CA 1
ATOM 840 C C . HIS A 1 106 ? 11.986 -2.962 -19.116 1.00 97.75 106 HIS A C 1
ATOM 842 O O . HIS A 1 106 ? 11.752 -2.681 -17.939 1.00 97.75 106 HIS A O 1
ATOM 848 N N . LEU A 1 107 ? 11.116 -2.716 -20.100 1.00 97.69 107 LEU A N 1
ATOM 849 C CA . LEU A 1 107 ? 9.829 -2.062 -19.879 1.00 97.69 107 LEU A CA 1
ATOM 850 C C . LEU A 1 107 ? 8.939 -2.861 -18.917 1.00 97.69 107 LEU A C 1
ATOM 852 O O . LEU A 1 107 ? 8.311 -2.284 -18.025 1.00 97.69 107 LEU A O 1
ATOM 856 N N . THR A 1 108 ? 8.886 -4.184 -19.089 1.00 97.62 108 THR A N 1
ATOM 857 C CA . THR A 1 108 ? 8.077 -5.081 -18.254 1.00 97.62 108 THR A CA 1
ATOM 858 C C . THR A 1 108 ? 8.579 -5.098 -16.814 1.00 97.62 108 THR A C 1
ATOM 860 O O . THR A 1 108 ? 7.773 -4.996 -15.888 1.00 97.62 108 THR A O 1
ATOM 863 N N . ILE A 1 109 ? 9.898 -5.186 -16.614 1.00 97.81 109 ILE A N 1
ATOM 864 C CA . ILE A 1 109 ? 10.512 -5.182 -15.282 1.00 97.81 109 ILE A CA 1
ATOM 865 C C . ILE A 1 109 ? 10.263 -3.843 -14.583 1.00 97.81 109 ILE A C 1
ATOM 867 O O . ILE A 1 109 ? 9.718 -3.858 -13.480 1.00 97.81 109 ILE A O 1
ATOM 871 N N . GLY A 1 110 ? 10.575 -2.710 -15.225 1.00 96.69 110 GLY A N 1
ATOM 872 C CA . GLY A 1 110 ? 10.353 -1.383 -14.633 1.00 96.69 110 GLY A CA 1
ATOM 873 C C . GLY A 1 110 ? 8.880 -1.166 -14.280 1.00 96.69 110 GLY A C 1
ATOM 874 O O . GLY A 1 110 ? 8.507 -0.969 -13.124 1.00 96.69 110 GLY A O 1
ATOM 875 N N . THR A 1 111 ? 7.978 -1.390 -15.241 1.00 96.56 111 THR A N 1
ATOM 876 C CA . THR A 1 111 ? 6.530 -1.283 -14.986 1.00 96.56 111 THR A CA 1
ATOM 877 C C . THR A 1 111 ? 6.082 -2.189 -13.830 1.00 96.56 111 THR A C 1
ATOM 879 O O . THR A 1 111 ? 5.289 -1.768 -12.983 1.00 96.56 111 THR A O 1
ATOM 882 N N . GLY A 1 112 ? 6.601 -3.418 -13.755 1.00 96.44 112 GLY A N 1
ATOM 883 C CA . GLY A 1 112 ? 6.325 -4.356 -12.668 1.00 96.44 112 GLY A CA 1
ATOM 884 C C . GLY A 1 112 ? 6.766 -3.835 -11.297 1.00 96.44 112 GLY A C 1
ATOM 885 O O . GLY A 1 112 ? 5.975 -3.872 -10.349 1.00 96.44 112 GLY A O 1
ATOM 886 N N . VAL A 1 113 ? 7.986 -3.301 -11.194 1.00 96.62 113 VAL A N 1
ATOM 887 C CA . VAL A 1 113 ? 8.524 -2.697 -9.963 1.00 96.62 113 VAL A CA 1
ATOM 888 C C . VAL A 1 113 ? 7.691 -1.484 -9.550 1.00 96.62 113 VAL A C 1
ATOM 890 O O . VAL A 1 113 ? 7.247 -1.406 -8.399 1.00 96.62 113 VAL A O 1
ATOM 893 N N . GLY A 1 114 ? 7.386 -0.580 -10.483 1.00 96.25 114 GLY A N 1
ATOM 894 C CA . GLY A 1 114 ? 6.555 0.591 -10.212 1.00 96.25 114 GLY A CA 1
ATOM 895 C C . GLY A 1 114 ? 5.153 0.229 -9.701 1.00 96.25 114 GLY A C 1
ATOM 896 O O . GLY A 1 114 ? 4.678 0.787 -8.704 1.00 96.25 114 GLY A O 1
ATOM 897 N N . VAL A 1 115 ? 4.501 -0.763 -10.321 1.00 96.06 115 VAL A N 1
ATOM 898 C CA . VAL A 1 115 ? 3.203 -1.290 -9.863 1.00 96.06 115 VAL A CA 1
ATOM 899 C C . VAL A 1 115 ? 3.325 -1.917 -8.473 1.00 96.06 115 VAL A C 1
ATOM 901 O O . VAL A 1 115 ? 2.471 -1.668 -7.618 1.00 96.06 115 VAL A O 1
ATOM 904 N N . PHE A 1 116 ? 4.380 -2.690 -8.212 1.00 95.81 116 PHE A N 1
ATOM 905 C CA . PHE A 1 116 ? 4.610 -3.305 -6.907 1.00 95.81 116 PHE A CA 1
ATOM 906 C C . PHE A 1 116 ? 4.749 -2.258 -5.794 1.00 95.81 116 PHE A C 1
ATOM 908 O O . PHE A 1 116 ? 4.047 -2.353 -4.785 1.00 95.81 116 PHE A O 1
ATOM 915 N N . VAL A 1 117 ? 5.570 -1.219 -5.990 1.00 96.25 117 VAL A N 1
ATOM 916 C CA . VAL A 1 117 ? 5.741 -0.118 -5.024 1.00 96.25 117 VAL A CA 1
ATOM 917 C C . VAL A 1 117 ? 4.411 0.598 -4.774 1.00 96.25 117 VAL A C 1
ATOM 919 O O . VAL A 1 117 ? 4.022 0.822 -3.622 1.00 96.25 117 VAL A O 1
ATOM 922 N N . ALA A 1 118 ? 3.659 0.895 -5.838 1.00 94.50 118 ALA A N 1
ATOM 923 C CA . ALA A 1 118 ? 2.356 1.544 -5.728 1.00 94.50 118 ALA A CA 1
ATOM 924 C C . ALA A 1 118 ? 1.327 0.686 -4.966 1.00 94.50 118 ALA A C 1
ATOM 926 O O . ALA A 1 118 ? 0.530 1.217 -4.185 1.00 94.50 118 ALA A O 1
ATOM 927 N N . LEU A 1 119 ? 1.337 -0.636 -5.157 1.00 94.19 119 LEU A N 1
ATOM 928 C CA . LEU A 1 119 ? 0.470 -1.561 -4.427 1.00 94.19 119 LEU A CA 1
ATOM 929 C C . LEU A 1 119 ? 0.900 -1.713 -2.968 1.00 94.19 119 LEU A C 1
ATOM 931 O O . LEU A 1 119 ? 0.041 -1.659 -2.083 1.00 94.19 119 LEU A O 1
ATOM 935 N N . ALA A 1 120 ? 2.200 -1.845 -2.703 1.00 94.00 120 ALA A N 1
ATOM 936 C CA . ALA A 1 120 ? 2.748 -1.930 -1.354 1.00 94.00 120 ALA A CA 1
ATOM 937 C C . ALA A 1 120 ? 2.338 -0.704 -0.527 1.00 94.00 120 ALA A C 1
ATOM 939 O O . ALA A 1 120 ? 1.733 -0.852 0.538 1.00 94.00 120 ALA A O 1
ATOM 940 N N . GLN A 1 121 ? 2.521 0.512 -1.057 1.00 95.12 121 GLN A N 1
ATOM 941 C CA . GLN A 1 121 ? 2.146 1.747 -0.354 1.00 95.12 121 GLN A CA 1
ATOM 942 C C . GLN A 1 121 ? 0.635 1.805 -0.019 1.00 95.12 121 GLN A C 1
ATOM 944 O O . GLN A 1 121 ? 0.222 2.422 0.965 1.00 95.12 121 GLN A O 1
ATOM 949 N N . SER A 1 122 ? -0.214 1.162 -0.831 1.00 94.81 122 SER A N 1
ATOM 950 C CA . SER A 1 122 ? -1.669 1.138 -0.630 1.00 94.81 122 SER A CA 1
ATOM 951 C C . SER A 1 122 ? -2.117 0.182 0.482 1.00 94.81 122 SER A C 1
ATOM 953 O O . SER A 1 122 ? -3.268 0.243 0.912 1.00 94.81 122 SER A O 1
ATOM 955 N N . ARG A 1 123 ? -1.223 -0.696 0.959 1.00 95.25 123 ARG A N 1
ATOM 956 C CA . ARG A 1 123 ? -1.509 -1.669 2.023 1.00 95.25 123 ARG A CA 1
ATOM 957 C C . ARG A 1 123 ? -1.000 -1.247 3.396 1.00 95.25 123 ARG A C 1
ATOM 959 O O . ARG A 1 123 ? -1.500 -1.769 4.386 1.00 95.25 123 ARG A O 1
ATOM 966 N N . HIS A 1 124 ? -0.064 -0.305 3.482 1.00 95.50 124 HIS A N 1
ATOM 967 C CA . HIS A 1 124 ? 0.436 0.190 4.765 1.00 95.50 124 HIS A CA 1
ATOM 968 C C . HIS A 1 124 ? -0.496 1.247 5.354 1.00 95.50 124 HIS A C 1
ATOM 970 O O . HIS A 1 124 ? -0.645 2.335 4.793 1.00 95.50 124 HIS A O 1
ATOM 976 N N . ILE A 1 125 ? -1.109 0.935 6.497 1.00 96.50 125 ILE A N 1
ATOM 977 C CA . ILE A 1 125 ? -1.939 1.863 7.266 1.00 96.50 125 ILE A CA 1
ATOM 978 C C . ILE A 1 125 ? -1.033 2.834 8.022 1.00 96.50 125 ILE A C 1
ATOM 980 O O . ILE A 1 125 ? -0.151 2.424 8.771 1.00 96.50 125 ILE A O 1
ATOM 984 N N . ARG A 1 126 ? -1.287 4.133 7.842 1.00 95.69 126 ARG A N 1
ATOM 985 C CA . ARG A 1 126 ? -0.640 5.227 8.583 1.00 95.69 126 ARG A CA 1
ATOM 986 C C . ARG A 1 126 ? -1.538 5.835 9.653 1.00 95.69 126 ARG A C 1
ATOM 988 O O . ARG A 1 126 ? -1.043 6.454 10.583 1.00 95.69 126 ARG A O 1
ATOM 995 N N . LEU A 1 127 ? -2.853 5.701 9.513 1.00 95.62 127 LEU A N 1
ATOM 996 C CA . LEU A 1 127 ? -3.819 6.202 10.482 1.00 95.62 127 LEU A CA 1
ATOM 997 C C . LEU A 1 127 ? -4.976 5.220 10.568 1.00 95.62 127 LEU A C 1
ATOM 999 O O . LEU A 1 127 ? -5.509 4.808 9.538 1.00 95.62 127 LEU A O 1
ATOM 1003 N N . LEU A 1 128 ? -5.361 4.864 11.786 1.00 96.38 128 LEU A N 1
ATOM 1004 C CA . LEU A 1 128 ? -6.528 4.043 12.064 1.00 96.38 128 LEU A CA 1
ATOM 1005 C C . LEU A 1 128 ? -7.312 4.674 13.209 1.00 96.38 128 LEU A C 1
ATOM 1007 O O . LEU A 1 128 ? -6.759 5.029 14.249 1.00 96.38 128 LEU A O 1
ATOM 1011 N N . THR A 1 129 ? -8.614 4.822 13.004 1.00 95.31 129 THR A N 1
ATOM 1012 C CA . THR A 1 129 ? -9.535 5.366 13.998 1.00 95.31 129 THR A CA 1
ATOM 1013 C C . THR A 1 129 ? -10.882 4.665 13.899 1.00 95.31 129 THR A C 1
ATOM 1015 O O . THR A 1 129 ? -11.297 4.233 12.821 1.00 95.31 129 THR A O 1
ATOM 1018 N N . ILE A 1 130 ? -11.541 4.505 15.043 1.00 95.12 130 ILE A N 1
ATOM 1019 C CA . ILE A 1 130 ? -12.869 3.907 15.128 1.00 95.12 130 ILE A CA 1
ATOM 1020 C C . ILE A 1 130 ? -13.847 5.054 15.330 1.00 95.12 130 ILE A C 1
ATOM 1022 O O . ILE A 1 130 ? -13.784 5.769 16.328 1.00 95.12 130 ILE A O 1
ATOM 1026 N N . VAL A 1 131 ? -14.723 5.239 14.354 1.00 92.62 131 VAL A N 1
ATOM 1027 C CA . VAL A 1 131 ? -15.770 6.249 14.376 1.00 92.62 131 VAL A CA 1
ATOM 1028 C C . VAL A 1 131 ? -16.989 5.622 15.056 1.00 92.62 131 VAL A C 1
ATOM 1030 O O . VAL A 1 131 ? -17.503 4.612 14.556 1.00 92.62 131 VAL A O 1
ATOM 1033 N N . PRO A 1 132 ? -17.445 6.162 16.198 1.00 90.50 132 PRO A N 1
ATOM 1034 C CA . PRO A 1 132 ? -18.650 5.672 16.850 1.00 90.50 132 PRO A CA 1
ATOM 1035 C C . PRO A 1 132 ? -19.868 5.872 15.935 1.00 90.50 132 PRO A C 1
ATOM 1037 O O . PRO A 1 132 ? -19.872 6.801 15.121 1.00 90.50 132 PRO A O 1
ATOM 1040 N N . PRO A 1 133 ? -20.917 5.041 16.057 1.00 86.88 133 PRO A N 1
ATOM 1041 C CA . PRO A 1 133 ? -22.163 5.319 15.362 1.00 86.88 133 PRO A CA 1
ATOM 1042 C C . PRO A 1 133 ? -22.728 6.664 15.846 1.00 86.88 133 PRO A C 1
ATOM 1044 O O . PRO A 1 133 ? -22.597 6.989 17.033 1.00 86.88 133 PRO A O 1
ATOM 1047 N N . PRO A 1 134 ? -23.350 7.465 14.967 1.00 79.12 134 PRO A N 1
ATOM 1048 C CA . PRO A 1 134 ? -23.952 8.724 15.381 1.00 79.12 134 PRO A CA 1
ATOM 1049 C C . PRO A 1 134 ? -25.021 8.457 16.452 1.00 79.12 134 PRO A C 1
ATOM 1051 O O . PRO A 1 134 ? -25.838 7.546 16.335 1.00 79.12 134 PRO A O 1
ATOM 1054 N N . VAL A 1 135 ? -25.023 9.258 17.521 1.00 74.94 135 VAL A N 1
ATOM 1055 C CA . VAL A 1 135 ? -25.874 9.042 18.711 1.00 74.94 135 VAL A CA 1
ATOM 1056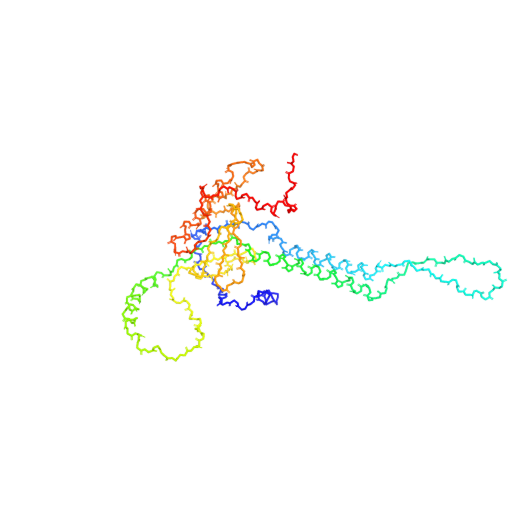 C C . VAL A 1 135 ? -27.368 8.988 18.363 1.00 74.94 135 VAL A C 1
ATOM 1058 O O . VAL A 1 135 ? -28.122 8.247 18.994 1.00 74.94 135 VAL A O 1
ATOM 1061 N N . LYS A 1 136 ? -27.791 9.708 17.315 1.00 66.62 136 LYS A N 1
ATOM 1062 C CA . LYS A 1 136 ? -29.172 9.677 16.806 1.00 66.62 136 LYS A CA 1
ATOM 1063 C C . LYS A 1 136 ? -29.591 8.263 16.378 1.00 66.62 136 LYS A C 1
ATOM 1065 O O . LYS A 1 136 ? -30.691 7.826 16.712 1.00 66.62 136 LYS A O 1
ATOM 1070 N N . ASP A 1 137 ? -28.675 7.509 15.778 1.00 59.12 137 ASP A N 1
ATOM 1071 C CA . ASP A 1 137 ? -28.909 6.124 15.363 1.00 59.12 137 ASP A CA 1
ATOM 1072 C C . ASP A 1 137 ? -28.774 5.147 16.536 1.00 59.12 137 ASP A C 1
ATOM 1074 O O . ASP A 1 137 ? -29.409 4.097 16.540 1.00 59.12 137 ASP A O 1
ATOM 1078 N N . ALA A 1 138 ? -28.000 5.484 17.573 1.00 61.16 138 ALA A N 1
ATOM 1079 C CA . ALA A 1 138 ? -27.902 4.661 18.781 1.00 61.16 138 ALA A CA 1
ATOM 1080 C C . ALA A 1 138 ? -29.219 4.650 19.582 1.00 61.16 138 ALA A C 1
ATOM 1082 O O . ALA A 1 138 ? -29.626 3.608 20.106 1.00 61.16 138 ALA A O 1
ATOM 1083 N N . ILE A 1 139 ? -29.905 5.796 19.647 1.00 62.28 139 ILE A N 1
ATOM 1084 C CA . ILE A 1 139 ? -31.219 5.925 20.293 1.00 62.28 139 ILE A CA 1
ATOM 1085 C C . ILE A 1 139 ? -32.295 5.252 19.428 1.00 62.28 139 ILE A C 1
ATOM 1087 O O . ILE A 1 139 ? -33.050 4.415 19.930 1.00 62.28 139 ILE A O 1
ATOM 1091 N N . ALA A 1 140 ? -32.306 5.524 18.118 1.00 62.06 140 ALA A N 1
ATOM 1092 C CA . ALA A 1 140 ? -33.229 4.885 17.180 1.00 62.06 140 ALA A CA 1
ATOM 1093 C C . ALA A 1 140 ? -33.019 3.364 17.096 1.00 62.06 140 ALA A C 1
ATOM 1095 O O . ALA A 1 140 ? -33.982 2.610 17.018 1.00 62.06 140 ALA A O 1
ATOM 1096 N N . GLY A 1 141 ? -31.779 2.885 17.198 1.00 59.88 141 GLY A N 1
ATOM 1097 C CA . GLY A 1 141 ? -31.424 1.471 17.160 1.00 59.88 141 GLY A CA 1
ATOM 1098 C C . GLY A 1 141 ? -31.989 0.671 18.332 1.00 59.88 141 GLY A C 1
ATOM 1099 O O . GLY A 1 141 ? -32.384 -0.476 18.139 1.00 59.88 141 GLY A O 1
ATOM 1100 N N . LYS A 1 142 ? -32.107 1.252 19.537 1.00 63.06 142 LYS A N 1
ATOM 1101 C CA . LYS A 1 142 ? -32.798 0.587 20.659 1.00 63.06 142 LYS A CA 1
ATOM 1102 C C . LYS A 1 142 ? -34.294 0.414 20.376 1.00 63.06 142 LYS A C 1
ATOM 1104 O O . LYS A 1 142 ? -34.817 -0.679 20.592 1.00 63.06 142 LYS A O 1
ATOM 1109 N N . ALA A 1 143 ? -34.950 1.440 19.835 1.00 61.94 143 ALA A N 1
ATOM 1110 C CA . ALA A 1 143 ? -36.361 1.377 19.448 1.00 61.94 143 ALA A CA 1
ATOM 1111 C C . ALA A 1 143 ? -36.593 0.423 18.257 1.00 61.94 143 ALA A C 1
ATOM 1113 O O . ALA A 1 143 ? -37.466 -0.442 18.299 1.00 61.94 143 ALA A O 1
ATOM 1114 N N . ALA A 1 144 ? -35.745 0.494 17.231 1.00 62.38 144 ALA A N 1
ATOM 1115 C CA . ALA A 1 144 ? -35.807 -0.361 16.050 1.00 62.38 144 ALA A CA 1
ATOM 1116 C C . ALA A 1 144 ? -35.507 -1.830 16.382 1.00 62.38 144 ALA A C 1
ATOM 1118 O O . ALA A 1 144 ? -36.171 -2.724 15.872 1.00 62.38 144 ALA A O 1
ATOM 1119 N N . ARG A 1 145 ? -34.562 -2.120 17.287 1.00 64.06 145 ARG A N 1
ATOM 1120 C CA . ARG A 1 145 ? -34.259 -3.497 17.716 1.00 64.06 145 ARG A CA 1
ATOM 1121 C C . ARG A 1 145 ? -35.389 -4.104 18.557 1.00 64.06 145 ARG A C 1
ATOM 1123 O O . ARG A 1 145 ? -35.569 -5.321 18.515 1.00 64.06 145 ARG A O 1
ATOM 1130 N N . ALA A 1 146 ? -36.178 -3.284 19.259 1.00 64.62 146 ALA A N 1
ATOM 1131 C CA . ALA A 1 146 ? -37.435 -3.713 19.877 1.00 64.62 146 ALA A CA 1
ATOM 1132 C C . ALA A 1 146 ? -38.515 -4.010 18.814 1.00 64.62 146 ALA A C 1
ATOM 1134 O O . ALA A 1 146 ? -39.153 -5.059 18.862 1.00 64.62 146 ALA A O 1
ATOM 1135 N N . ALA A 1 147 ? -38.642 -3.162 17.789 1.00 62.88 147 ALA A N 1
ATOM 1136 C CA . ALA A 1 147 ? -39.578 -3.374 16.680 1.00 62.88 147 ALA A CA 1
ATOM 1137 C C . ALA A 1 147 ? -39.224 -4.593 15.795 1.00 62.88 147 ALA A C 1
ATOM 1139 O O . ALA A 1 147 ? -40.111 -5.317 15.336 1.00 62.88 147 ALA A O 1
ATOM 1140 N N . ILE A 1 148 ? -37.933 -4.880 15.590 1.00 64.75 148 ILE A N 1
ATOM 1141 C CA . ILE A 1 148 ? -37.460 -6.052 14.833 1.00 64.75 148 ILE A CA 1
ATOM 1142 C C . ILE A 1 148 ? -37.763 -7.356 15.583 1.00 64.75 148 ILE A C 1
ATOM 1144 O O . ILE A 1 148 ? -38.178 -8.330 14.960 1.00 64.75 148 ILE A O 1
ATOM 1148 N N . LYS A 1 149 ? -37.637 -7.389 16.918 1.00 66.12 149 LYS A N 1
ATOM 1149 C CA . LYS A 1 149 ? -38.064 -8.561 17.708 1.00 66.12 149 LYS A CA 1
ATOM 1150 C C . LYS A 1 149 ? -39.562 -8.847 17.550 1.00 66.12 149 LYS A C 1
ATOM 1152 O O . LYS A 1 149 ? -39.944 -10.012 17.482 1.00 66.12 149 LYS A O 1
ATOM 1157 N N . ASN A 1 150 ? -40.383 -7.805 17.419 1.00 61.81 150 ASN A N 1
ATOM 1158 C CA . ASN A 1 150 ? -41.827 -7.956 17.226 1.00 61.81 150 ASN A CA 1
ATOM 1159 C C . ASN A 1 150 ? -42.188 -8.413 15.801 1.00 61.81 150 ASN A C 1
ATOM 1161 O O . ASN A 1 150 ? -43.096 -9.219 15.624 1.00 61.81 150 ASN A O 1
ATOM 1165 N N . SER A 1 151 ? -41.445 -7.977 14.782 1.00 57.25 151 SER A N 1
ATOM 1166 C CA . SER A 1 151 ? -41.698 -8.342 13.376 1.00 57.25 151 SER A CA 1
ATOM 1167 C C . SER A 1 151 ? -41.051 -9.665 12.941 1.00 57.25 151 SER A C 1
ATOM 1169 O O . SER A 1 151 ? -41.581 -10.338 12.056 1.00 57.25 151 SER A O 1
ATOM 1171 N N . ALA A 1 152 ? -39.974 -10.111 13.596 1.00 57.66 152 ALA A N 1
ATOM 1172 C CA . ALA A 1 152 ? -39.393 -11.442 13.385 1.00 57.66 152 ALA A CA 1
ATOM 1173 C C . ALA A 1 152 ? -40.357 -12.576 13.784 1.00 57.66 152 ALA A C 1
ATOM 1175 O O . ALA A 1 152 ? -40.303 -13.657 13.203 1.00 57.66 152 ALA A O 1
ATOM 1176 N N . LYS A 1 153 ? -41.291 -12.315 14.710 1.00 56.56 153 LYS A N 1
ATOM 1177 C CA . LYS A 1 153 ? -42.369 -13.251 15.067 1.00 56.56 153 LYS A CA 1
ATOM 1178 C C . LYS A 1 153 ? -43.487 -13.305 14.010 1.00 56.56 153 LYS A C 1
ATOM 1180 O O . LYS A 1 153 ? -44.178 -14.310 13.921 1.00 56.56 153 LYS A O 1
ATOM 1185 N N . ALA A 1 154 ? -43.626 -12.267 13.179 1.00 55.66 154 ALA A N 1
ATOM 1186 C CA . ALA A 1 154 ? -44.658 -12.170 12.140 1.00 55.66 154 ALA A CA 1
ATOM 1187 C C . ALA A 1 154 ? -44.202 -12.675 10.754 1.00 55.66 154 ALA A C 1
ATOM 1189 O O . ALA A 1 154 ? -45.031 -12.988 9.907 1.00 55.66 154 ALA A O 1
ATOM 1190 N N . LYS A 1 155 ? -42.890 -12.779 10.496 1.00 52.53 155 LYS A N 1
ATOM 1191 C CA . LYS A 1 155 ? -42.352 -13.101 9.157 1.00 52.53 155 LYS A CA 1
ATOM 1192 C C . LYS A 1 155 ? -42.058 -14.581 8.884 1.00 52.53 155 LYS A C 1
ATOM 1194 O O . LYS A 1 155 ? -41.602 -14.900 7.789 1.00 52.53 155 LYS A O 1
ATOM 1199 N N . LEU A 1 156 ? -42.365 -15.492 9.812 1.00 56.41 156 LEU A N 1
ATOM 1200 C CA . LEU A 1 156 ? -42.190 -16.939 9.600 1.00 56.41 156 LEU A CA 1
ATOM 1201 C C . LEU A 1 156 ? -43.216 -17.551 8.615 1.00 56.41 156 LEU A C 1
ATOM 1203 O O . LEU A 1 156 ? -43.079 -18.711 8.254 1.00 56.41 156 LEU A O 1
ATOM 1207 N N . GLN A 1 157 ? -44.218 -16.796 8.142 1.00 57.47 157 GLN A N 1
ATOM 1208 C CA . GLN A 1 157 ? -45.279 -17.324 7.266 1.00 57.47 157 GLN A CA 1
ATOM 1209 C C . GLN A 1 157 ? -45.089 -17.086 5.755 1.00 57.47 157 GLN A C 1
ATOM 1211 O O . GLN A 1 157 ? -45.828 -17.670 4.976 1.00 57.47 157 GLN A O 1
ATOM 1216 N N . ASN A 1 158 ? -44.102 -16.296 5.308 1.00 55.28 158 ASN A N 1
ATOM 1217 C CA . ASN A 1 158 ? -43.960 -15.931 3.882 1.00 55.28 158 ASN A CA 1
ATOM 1218 C C . ASN A 1 158 ? -42.576 -16.243 3.280 1.00 55.28 158 ASN A C 1
ATOM 1220 O O . ASN A 1 158 ? -42.106 -15.563 2.370 1.00 55.28 158 ASN A O 1
ATOM 1224 N N . ALA A 1 159 ? -41.896 -17.278 3.779 1.00 51.16 159 ALA A N 1
ATOM 1225 C CA . ALA A 1 159 ? -40.604 -17.720 3.256 1.00 51.16 159 ALA A CA 1
ATOM 1226 C C . ALA A 1 159 ? -40.777 -18.845 2.222 1.00 51.16 159 ALA A C 1
ATOM 1228 O O . ALA A 1 159 ? -40.472 -20.008 2.465 1.00 51.16 159 ALA A O 1
ATOM 1229 N N . SER A 1 160 ? -41.276 -18.501 1.042 1.00 54.38 160 SER A N 1
ATOM 1230 C CA . SER A 1 160 ? -41.145 -19.324 -0.158 1.00 54.38 160 SER A CA 1
ATOM 1231 C C . SER A 1 160 ? -41.085 -18.382 -1.346 1.00 54.38 160 SER A C 1
ATOM 1233 O O . SER A 1 160 ? -41.941 -17.517 -1.477 1.00 54.38 160 SER A O 1
ATOM 1235 N N . ARG A 1 161 ? -40.088 -18.581 -2.217 1.00 54.25 161 ARG A N 1
ATOM 1236 C CA . ARG A 1 161 ? -39.921 -17.903 -3.517 1.00 54.25 161 ARG A CA 1
ATOM 1237 C C . ARG A 1 161 ? -39.190 -16.548 -3.491 1.00 54.25 161 ARG A C 1
ATOM 1239 O O . ARG A 1 161 ? -39.780 -15.498 -3.671 1.00 54.25 161 ARG A O 1
ATOM 1246 N N . SER A 1 162 ? -37.861 -16.595 -3.397 1.00 43.59 162 SER A N 1
ATOM 1247 C CA . SER A 1 162 ? -36.972 -16.143 -4.489 1.00 43.59 162 SER A CA 1
ATOM 1248 C C . SER A 1 162 ? -35.511 -16.246 -4.049 1.00 43.59 162 SER A C 1
ATOM 1250 O O . SER A 1 162 ? -35.102 -15.663 -3.049 1.00 43.59 162 SER A O 1
ATOM 1252 N N . LYS A 1 163 ? -34.720 -17.006 -4.806 1.00 53.41 163 LYS A N 1
ATOM 1253 C CA . LYS A 1 163 ? -33.275 -17.178 -4.626 1.00 53.41 163 LYS A CA 1
ATOM 1254 C C . LYS A 1 163 ? -32.552 -16.105 -5.448 1.00 53.41 163 LYS A C 1
ATOM 1256 O O . LYS A 1 163 ? -31.873 -16.414 -6.417 1.00 53.41 163 LYS A O 1
ATOM 1261 N N . ILE A 1 164 ? -32.781 -14.838 -5.112 1.00 47.91 164 ILE A N 1
ATOM 1262 C CA . ILE A 1 164 ? -32.036 -13.703 -5.667 1.00 47.91 164 ILE A CA 1
ATOM 1263 C C . ILE A 1 164 ? -30.983 -13.349 -4.621 1.00 47.91 164 ILE A C 1
ATOM 1265 O O . ILE A 1 164 ? -31.307 -13.201 -3.443 1.00 47.91 164 ILE A O 1
ATOM 1269 N N . LEU A 1 165 ? -29.716 -13.299 -5.039 1.00 41.91 165 LEU A N 1
ATOM 1270 C CA . LEU A 1 165 ? -28.605 -12.872 -4.188 1.00 41.91 165 LEU A CA 1
ATOM 1271 C C . LEU A 1 165 ? -29.003 -11.557 -3.502 1.00 41.91 165 LEU A C 1
ATOM 1273 O O . LEU A 1 165 ? -29.444 -10.648 -4.208 1.00 41.91 165 LEU A O 1
ATOM 1277 N N . PRO A 1 166 ? -28.911 -11.457 -2.164 1.00 43.12 166 PRO A N 1
ATOM 1278 C CA . PRO A 1 166 ? -29.397 -10.289 -1.452 1.00 43.12 166 PRO A CA 1
ATOM 1279 C C . PRO A 1 166 ? -28.682 -9.063 -2.008 1.00 43.12 166 PRO A C 1
ATOM 1281 O O . PRO A 1 166 ? -27.455 -8.960 -1.933 1.00 43.12 166 PRO A O 1
ATOM 1284 N N . ALA A 1 167 ? -29.460 -8.159 -2.609 1.00 41.69 167 ALA A N 1
ATOM 1285 C CA . ALA A 1 167 ? -29.000 -6.819 -2.905 1.00 41.69 167 ALA A CA 1
ATOM 1286 C C . ALA A 1 167 ? -28.388 -6.281 -1.612 1.00 41.69 167 ALA A C 1
ATOM 1288 O O . ALA A 1 167 ? -29.009 -6.358 -0.552 1.00 41.69 167 ALA A O 1
ATOM 1289 N N . PHE A 1 168 ? -27.133 -5.851 -1.695 1.00 42.75 168 PHE A N 1
ATOM 1290 C CA . PHE A 1 168 ? -26.379 -5.323 -0.572 1.00 42.75 168 PHE A CA 1
ATOM 1291 C C . PHE A 1 168 ? -27.136 -4.104 -0.041 1.00 42.75 168 PHE A C 1
ATOM 1293 O O . PHE A 1 168 ? -27.015 -3.008 -0.589 1.00 42.75 168 PHE A O 1
ATOM 1300 N N . GLU A 1 169 ? -27.991 -4.309 0.965 1.00 42.88 169 GLU A N 1
ATOM 1301 C CA . GLU A 1 169 ? -28.676 -3.206 1.618 1.00 42.88 169 GLU A CA 1
ATOM 1302 C C . GLU A 1 169 ? -27.585 -2.276 2.159 1.00 42.88 169 GLU A C 1
ATOM 1304 O O . GLU A 1 169 ? -26.676 -2.746 2.857 1.00 42.88 169 GLU A O 1
ATOM 1309 N N . PRO A 1 170 ? -27.602 -0.977 1.804 1.00 45.34 170 PRO A N 1
ATOM 1310 C CA . PRO A 1 170 ? -26.649 -0.031 2.354 1.00 45.34 170 PRO A CA 1
ATOM 1311 C C . PRO A 1 170 ? -26.759 -0.136 3.869 1.00 45.34 170 PRO A C 1
ATOM 1313 O O . PRO A 1 170 ? -27.845 0.045 4.406 1.00 45.34 170 PRO A O 1
ATOM 1316 N N . HIS A 1 171 ? -25.656 -0.505 4.525 1.00 48.25 171 HIS A N 1
ATOM 1317 C CA . HIS A 1 171 ? -25.551 -0.720 5.964 1.00 48.25 171 HIS A CA 1
ATOM 1318 C C . HIS A 1 171 ? -26.081 0.493 6.757 1.00 48.25 171 HIS A C 1
ATOM 1320 O O . HIS A 1 171 ? -25.320 1.353 7.181 1.00 48.25 171 HIS A O 1
ATOM 1326 N N . THR A 1 172 ? -27.395 0.556 6.957 1.00 47.34 172 THR A N 1
ATOM 1327 C CA . THR A 1 172 ? -28.128 1.506 7.806 1.00 47.34 172 THR A CA 1
ATOM 1328 C C . THR A 1 172 ? -28.301 0.962 9.221 1.00 47.34 172 THR A C 1
ATOM 1330 O O . THR A 1 172 ? -28.847 1.629 10.095 1.00 47.34 172 THR A O 1
ATOM 1333 N N . ALA A 1 173 ? -27.779 -0.235 9.498 1.00 56.31 173 ALA A N 1
ATOM 1334 C CA . ALA A 1 173 ? -27.592 -0.707 10.858 1.00 56.31 173 ALA A CA 1
ATOM 1335 C C . ALA A 1 173 ? -26.429 0.081 11.482 1.00 56.31 173 ALA A C 1
ATOM 1337 O O . ALA A 1 173 ? -25.276 -0.307 11.308 1.00 56.31 173 ALA A O 1
ATOM 1338 N N .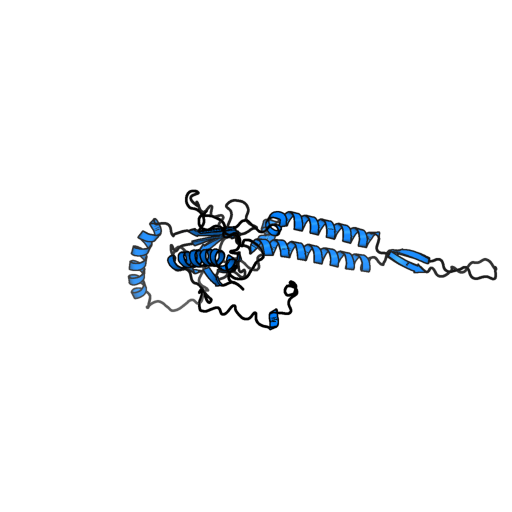 GLY A 1 174 ? -26.750 1.195 12.152 1.00 68.88 174 GLY A N 1
ATOM 1339 C CA . GLY A 1 174 ? -25.849 2.166 12.792 1.00 68.88 174 GLY A CA 1
ATOM 1340 C C . GLY A 1 174 ? -24.841 1.577 13.785 1.00 68.88 174 GLY A C 1
ATOM 1341 O O . GLY A 1 174 ? -24.934 1.781 14.994 1.00 68.88 174 GLY A O 1
ATOM 1342 N N . GLY A 1 175 ? -23.873 0.825 13.272 1.00 86.00 175 GLY A N 1
ATOM 1343 C CA . GLY A 1 175 ? -22.725 0.293 13.990 1.00 86.00 175 GLY A CA 1
ATOM 1344 C C . GLY A 1 175 ? -21.509 1.207 13.865 1.00 86.00 175 GLY A C 1
ATOM 1345 O O . GLY A 1 175 ? -21.478 2.126 13.051 1.00 86.00 175 GLY A O 1
ATOM 1346 N N . ALA A 1 176 ? -20.487 0.952 14.681 1.00 91.88 176 ALA A N 1
ATOM 1347 C CA . ALA A 1 176 ? -19.218 1.663 14.570 1.00 91.88 176 ALA A CA 1
ATOM 1348 C C . ALA A 1 176 ? -18.554 1.406 13.207 1.00 91.88 176 ALA A C 1
ATOM 1350 O O . ALA A 1 176 ? -18.673 0.322 12.628 1.00 91.88 176 ALA A O 1
ATOM 1351 N N . HIS A 1 177 ? -17.808 2.392 12.720 1.00 93.12 177 HIS A N 1
ATOM 1352 C CA . HIS A 1 177 ? -17.025 2.304 11.492 1.00 93.12 177 HIS A CA 1
ATOM 1353 C C . HIS A 1 177 ? -15.530 2.373 11.796 1.00 93.12 177 HIS A C 1
ATOM 1355 O O . HIS A 1 177 ? -15.092 3.034 12.730 1.00 93.12 177 HIS A O 1
ATOM 1361 N N . VAL A 1 178 ? -14.729 1.703 10.981 1.00 94.56 178 VAL A N 1
ATOM 1362 C CA . VAL A 1 178 ? -13.271 1.768 11.004 1.00 94.56 178 VAL A CA 1
ATOM 1363 C C . VAL A 1 178 ? -12.837 2.639 9.848 1.00 94.56 178 VAL A C 1
ATOM 1365 O O . VAL A 1 178 ? -13.053 2.283 8.691 1.00 94.56 178 VAL A O 1
ATOM 1368 N N . PHE A 1 179 ? -12.202 3.759 10.162 1.00 94.12 179 PHE A N 1
ATOM 1369 C CA . PHE A 1 179 ? -11.575 4.615 9.174 1.00 94.12 179 PHE A CA 1
ATOM 1370 C C . PHE A 1 179 ? -10.070 4.355 9.147 1.00 94.12 179 PHE A C 1
ATOM 1372 O O . PHE A 1 179 ? -9.394 4.420 10.176 1.00 94.12 179 PHE A O 1
ATOM 1379 N N . ILE A 1 180 ? -9.550 4.064 7.956 1.00 95.38 180 ILE A N 1
ATOM 1380 C CA . ILE A 1 180 ? -8.127 3.857 7.707 1.00 95.38 180 ILE A CA 1
ATOM 1381 C C . ILE A 1 180 ? -7.611 4.854 6.675 1.00 95.38 180 ILE A C 1
ATOM 1383 O O . ILE A 1 180 ? -8.248 5.110 5.652 1.00 95.38 180 ILE A O 1
ATOM 1387 N N . GLN A 1 181 ? -6.411 5.373 6.899 1.00 94.75 181 GLN A N 1
ATOM 1388 C CA . GLN A 1 181 ? -5.632 6.045 5.865 1.00 94.75 181 GLN A CA 1
ATOM 1389 C C . GLN A 1 181 ? -4.377 5.234 5.607 1.00 94.75 181 GLN A C 1
ATOM 1391 O O . GLN A 1 181 ? -3.690 4.814 6.540 1.00 94.75 181 GLN A O 1
ATOM 1396 N N . THR A 1 182 ? -4.070 5.032 4.332 1.00 95.69 182 THR A N 1
ATOM 1397 C CA . THR A 1 182 ? -2.859 4.335 3.895 1.00 95.69 182 THR A CA 1
ATOM 1398 C C . THR A 1 182 ? -1.781 5.340 3.501 1.00 95.69 182 THR A C 1
ATOM 1400 O O . THR A 1 182 ? -2.060 6.539 3.388 1.00 95.69 182 THR A O 1
ATOM 1403 N N . ALA A 1 183 ? -0.554 4.877 3.265 1.00 94.38 183 ALA A N 1
ATOM 1404 C CA . ALA A 1 183 ? 0.512 5.737 2.751 1.00 94.38 183 ALA A CA 1
ATOM 1405 C C . ALA A 1 183 ? 0.167 6.341 1.373 1.00 94.38 183 ALA A C 1
ATOM 1407 O O . ALA A 1 183 ? 0.551 7.471 1.094 1.00 94.38 183 ALA A O 1
ATOM 1408 N N . SER A 1 184 ? -0.648 5.650 0.561 1.00 93.06 184 SER A N 1
ATOM 1409 C CA . SER A 1 184 ? -1.141 6.183 -0.724 1.00 93.06 184 SER A CA 1
ATOM 1410 C C . SER A 1 184 ? -2.145 7.337 -0.589 1.00 93.06 184 SER A C 1
ATOM 1412 O O . SER A 1 184 ? -2.395 8.064 -1.550 1.00 93.06 184 SER A O 1
ATOM 1414 N N . ASN A 1 185 ? -2.777 7.497 0.579 1.00 91.50 185 ASN A N 1
ATOM 1415 C CA . ASN A 1 185 ? -3.827 8.489 0.763 1.00 91.50 185 ASN A CA 1
ATOM 1416 C C . ASN A 1 185 ? -3.228 9.858 1.100 1.00 91.50 185 ASN A C 1
ATOM 1418 O O . ASN A 1 185 ? -2.623 10.027 2.155 1.00 91.50 185 ASN A O 1
ATOM 1422 N N . TRP A 1 186 ? -3.487 10.857 0.259 1.00 82.00 186 TRP A N 1
ATOM 1423 C CA . TRP A 1 186 ? -3.109 12.250 0.512 1.00 82.00 186 TRP A CA 1
ATOM 1424 C C . TRP A 1 186 ? -4.138 12.981 1.398 1.00 82.00 186 TRP A C 1
ATOM 1426 O O . TRP A 1 186 ? -5.345 12.808 1.206 1.00 82.00 186 TRP A O 1
ATOM 1436 N N . ARG A 1 187 ? -3.680 13.846 2.319 1.00 85.94 187 ARG A N 1
ATOM 1437 C CA . ARG A 1 187 ? -4.517 14.658 3.240 1.00 85.94 187 ARG A CA 1
ATOM 1438 C C . ARG A 1 187 ? -5.463 13.811 4.112 1.00 85.94 187 ARG A C 1
ATOM 1440 O O . ARG A 1 187 ? -5.033 12.810 4.683 1.00 85.94 187 ARG A O 1
ATOM 1447 N N . THR A 1 188 ? -6.723 14.230 4.233 1.00 83.31 188 THR A N 1
ATOM 1448 C CA . THR A 1 188 ? -7.801 13.626 5.027 1.00 83.31 188 THR A CA 1
ATOM 1449 C C . THR A 1 188 ? -8.511 12.478 4.307 1.00 83.31 188 THR A C 1
ATOM 1451 O O . THR A 1 188 ? -9.441 11.893 4.855 1.00 83.31 188 THR A O 1
ATOM 1454 N N . ASN A 1 189 ? -8.076 12.109 3.098 1.00 88.12 189 ASN A N 1
ATOM 1455 C CA . ASN A 1 189 ? -8.684 11.005 2.364 1.00 88.12 189 ASN A CA 1
ATOM 1456 C C . ASN A 1 189 ? -8.376 9.665 3.045 1.00 88.12 189 ASN A C 1
ATOM 1458 O O . ASN A 1 189 ? -7.257 9.427 3.492 1.00 88.12 189 ASN A O 1
ATOM 1462 N N . GLY A 1 190 ? -9.345 8.756 3.058 1.00 90.62 190 GLY A N 1
ATOM 1463 C CA . GLY A 1 190 ? -9.183 7.418 3.620 1.00 90.62 190 GLY A CA 1
ATOM 1464 C C . GLY A 1 190 ? -10.245 6.453 3.116 1.00 90.62 190 GLY A C 1
ATOM 1465 O O . GLY A 1 190 ? -10.988 6.754 2.182 1.00 90.62 190 GLY A O 1
ATOM 1466 N N . LEU A 1 191 ? -10.282 5.276 3.725 1.00 91.62 191 LEU A N 1
ATOM 1467 C CA . LEU A 1 191 ? -11.280 4.239 3.500 1.00 91.62 191 LEU A CA 1
ATOM 1468 C C . LEU A 1 191 ? -12.047 4.038 4.806 1.00 91.62 191 LEU A C 1
ATOM 1470 O O . LEU A 1 191 ? -11.435 3.997 5.869 1.00 91.62 191 LEU A O 1
ATOM 1474 N N . SER A 1 192 ? -13.370 3.921 4.726 1.00 91.69 192 SER A N 1
ATOM 1475 C CA . SER A 1 192 ? -14.224 3.626 5.875 1.00 91.69 192 SER A CA 1
ATOM 1476 C C . SER A 1 192 ? -14.935 2.302 5.646 1.00 91.69 192 SER A C 1
ATOM 1478 O O . SER A 1 192 ? -15.500 2.082 4.575 1.00 91.69 192 SER A O 1
ATOM 1480 N N . PHE A 1 193 ? -14.914 1.439 6.653 1.00 93.06 193 PHE A N 1
ATOM 1481 C CA . PHE A 1 193 ? -15.551 0.128 6.623 1.00 93.06 193 PHE A CA 1
ATOM 1482 C C . PHE A 1 193 ? -16.417 -0.057 7.868 1.00 93.06 193 PHE A C 1
ATOM 1484 O O . PHE A 1 193 ? -16.028 0.408 8.938 1.00 93.06 193 PHE A O 1
ATOM 1491 N N . PRO A 1 194 ? -17.571 -0.736 7.787 1.00 92.94 194 PRO A N 1
ATOM 1492 C CA . PRO A 1 194 ? -18.319 -1.087 8.988 1.00 92.94 194 PRO A CA 1
ATOM 1493 C C . PRO A 1 194 ? -17.474 -2.031 9.852 1.00 92.94 194 PRO A C 1
ATOM 1495 O O . PRO A 1 194 ? -16.927 -3.016 9.352 1.00 92.94 194 PRO A O 1
ATOM 1498 N N . LEU A 1 195 ? -17.366 -1.757 11.156 1.00 94.81 195 LEU A N 1
ATOM 1499 C CA . LEU A 1 195 ? -16.530 -2.542 12.074 1.00 94.81 195 LEU A CA 1
ATOM 1500 C C . LEU A 1 195 ? -16.938 -4.025 12.102 1.00 94.81 195 LEU A C 1
ATOM 1502 O O . LEU A 1 195 ? -16.084 -4.893 12.264 1.00 94.81 195 LEU A O 1
ATOM 1506 N N . SER A 1 196 ? -18.219 -4.322 11.869 1.00 93.75 196 SER A N 1
ATOM 1507 C CA . SER A 1 196 ? -18.760 -5.683 11.760 1.00 93.75 196 SER A CA 1
ATOM 1508 C C . SER A 1 196 ? -18.205 -6.482 10.572 1.00 93.75 196 SER A C 1
ATOM 1510 O O . SER A 1 196 ? -18.149 -7.710 10.638 1.00 93.75 196 SER A O 1
ATOM 1512 N N . ALA A 1 197 ? -17.762 -5.813 9.502 1.00 94.44 197 ALA A N 1
ATOM 1513 C CA . ALA A 1 197 ? -17.090 -6.449 8.367 1.00 94.44 197 ALA A CA 1
ATOM 1514 C C . ALA A 1 197 ? -15.573 -6.567 8.567 1.00 94.44 197 ALA A C 1
ATOM 1516 O O . ALA A 1 197 ? -14.897 -7.241 7.789 1.00 94.44 197 ALA A O 1
ATOM 1517 N N . CYS A 1 198 ? -15.025 -5.925 9.595 1.00 96.81 198 CYS A N 1
ATOM 1518 C CA . CYS A 1 198 ? -13.598 -5.883 9.844 1.00 96.81 198 CYS A CA 1
ATOM 1519 C C . CYS A 1 198 ? -13.167 -6.975 10.825 1.00 96.81 198 CYS A C 1
ATOM 1521 O O . CYS A 1 198 ? -13.819 -7.265 11.826 1.00 96.81 198 CYS A O 1
ATOM 1523 N N . THR A 1 199 ? -12.008 -7.565 10.564 1.00 97.31 199 THR A N 1
ATOM 1524 C CA . THR A 1 199 ? -11.349 -8.505 11.463 1.00 97.31 199 THR A CA 1
ATOM 1525 C C . THR A 1 199 ? -9.897 -8.107 11.652 1.00 97.31 199 THR A C 1
ATOM 1527 O O . THR A 1 199 ? -9.141 -7.996 10.686 1.00 97.31 199 THR A O 1
ATOM 1530 N N . LEU A 1 200 ? -9.498 -7.952 12.909 1.00 97.88 200 LEU A N 1
ATOM 1531 C CA . LEU A 1 200 ? -8.124 -7.659 13.285 1.00 97.88 200 LEU A CA 1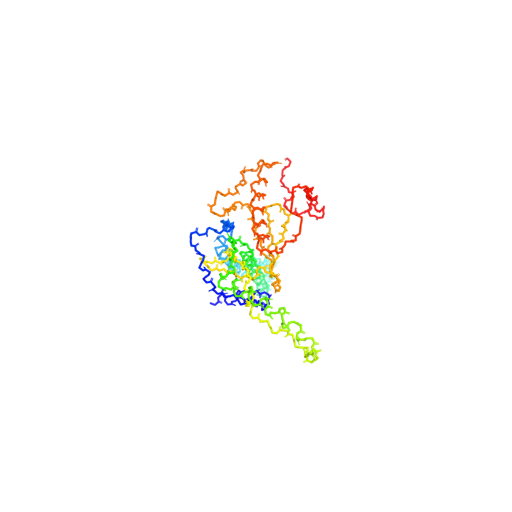
ATOM 1532 C C . LEU A 1 200 ? -7.359 -8.964 13.521 1.00 97.88 200 LEU A C 1
ATOM 1534 O O . LEU A 1 200 ? -7.825 -9.841 14.251 1.00 97.88 200 LEU A O 1
ATOM 1538 N N . ARG A 1 201 ? -6.199 -9.120 12.888 1.00 96.94 201 ARG A N 1
ATOM 1539 C CA . ARG A 1 201 ? -5.327 -10.294 13.000 1.00 96.94 201 ARG A CA 1
ATOM 1540 C C . ARG A 1 201 ? -3.974 -9.911 13.575 1.00 96.94 201 ARG A C 1
ATOM 1542 O O . ARG A 1 201 ? -3.467 -8.828 13.284 1.00 96.94 201 ARG A O 1
ATOM 1549 N N . ALA A 1 202 ? -3.398 -10.815 14.363 1.00 93.75 202 ALA A N 1
ATOM 1550 C CA . ALA A 1 202 ? -1.992 -10.717 14.728 1.00 93.75 202 ALA A CA 1
ATOM 1551 C C . ALA A 1 202 ? -1.156 -10.821 13.441 1.00 93.75 202 ALA A C 1
ATOM 1553 O O . ALA A 1 202 ? -1.523 -11.585 12.540 1.00 93.75 202 ALA A O 1
ATOM 1554 N N . GLY A 1 203 ? -0.105 -10.010 13.324 1.00 90.69 203 GLY A N 1
ATOM 1555 C CA . GLY A 1 203 ? 0.847 -10.120 12.227 1.00 90.69 203 GLY A CA 1
ATOM 1556 C C . GLY A 1 203 ? 1.795 -11.308 12.411 1.00 90.69 203 GLY A C 1
ATOM 1557 O O . GLY A 1 203 ? 1.547 -12.213 13.211 1.00 90.69 203 GLY A O 1
ATOM 1558 N N . ARG A 1 204 ? 2.876 -11.309 11.637 1.00 88.06 204 ARG A N 1
ATOM 1559 C CA . ARG A 1 204 ? 3.992 -12.256 11.701 1.00 88.06 204 ARG A CA 1
ATOM 1560 C C . ARG A 1 204 ? 4.699 -12.206 13.050 1.00 88.06 204 ARG A C 1
ATOM 1562 O O . ARG A 1 204 ? 5.072 -13.255 13.564 1.00 88.06 204 ARG A O 1
ATOM 1569 N N . ASP A 1 205 ? 4.834 -11.015 13.622 1.00 87.00 205 ASP A N 1
ATOM 1570 C CA . ASP A 1 205 ? 5.484 -10.777 14.907 1.00 87.00 205 ASP A CA 1
ATOM 1571 C C . ASP A 1 205 ? 4.683 -9.787 15.778 1.00 87.00 205 ASP A C 1
ATOM 1573 O O . ASP A 1 205 ? 3.558 -9.393 15.460 1.00 87.00 205 ASP A O 1
ATOM 1577 N N . ALA A 1 206 ? 5.239 -9.416 16.935 1.00 86.56 206 ALA A N 1
ATOM 1578 C CA . ALA A 1 206 ? 4.601 -8.476 17.854 1.00 86.56 206 ALA A CA 1
ATOM 1579 C C . ALA A 1 206 ? 4.602 -7.021 17.350 1.00 86.56 206 ALA A C 1
ATOM 1581 O O . ALA A 1 206 ? 3.878 -6.204 17.917 1.00 86.56 206 ALA A O 1
ATOM 1582 N N . SER A 1 207 ? 5.394 -6.709 16.321 1.00 89.69 207 SER A N 1
ATOM 1583 C CA . SER A 1 207 ? 5.553 -5.386 15.718 1.00 89.69 207 SER A CA 1
ATOM 1584 C C . SER A 1 207 ? 4.572 -5.101 14.591 1.00 89.69 207 SER A C 1
ATOM 1586 O O . SER A 1 207 ? 4.497 -3.964 14.131 1.00 89.69 207 SER A O 1
ATOM 1588 N N . GLU A 1 208 ? 3.765 -6.074 14.176 1.00 92.44 208 GLU A N 1
ATOM 1589 C CA . GLU A 1 208 ? 2.760 -5.866 13.144 1.00 92.44 208 GLU A CA 1
ATOM 1590 C C . GLU A 1 208 ? 1.396 -6.469 13.478 1.00 92.44 208 GLU A C 1
ATOM 1592 O O . GLU A 1 208 ? 1.237 -7.487 14.153 1.00 92.44 208 GLU A O 1
ATOM 1597 N N . MET A 1 209 ? 0.361 -5.812 12.962 1.00 96.69 209 MET A N 1
ATOM 1598 C CA . MET A 1 209 ? -1.008 -6.309 12.943 1.00 96.69 209 MET A CA 1
ATOM 1599 C C . MET A 1 209 ? -1.530 -6.267 11.512 1.00 96.69 209 MET A 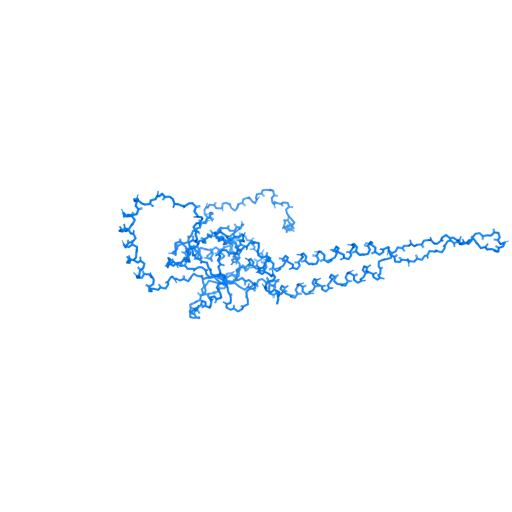C 1
ATOM 1601 O O . MET A 1 209 ? -1.080 -5.477 10.686 1.00 96.69 209 MET A O 1
ATOM 1605 N N . THR A 1 210 ? -2.507 -7.112 11.209 1.00 97.19 210 THR A N 1
ATOM 1606 C CA . THR A 1 210 ? -3.146 -7.143 9.893 1.00 97.19 210 THR A CA 1
ATOM 1607 C C . THR A 1 210 ? -4.638 -6.880 10.031 1.00 97.19 210 THR A C 1
ATOM 1609 O O . THR A 1 210 ? -5.339 -7.585 10.756 1.00 97.19 210 THR A O 1
ATOM 1612 N N . LEU A 1 211 ? -5.154 -5.892 9.308 1.00 97.75 211 LEU A N 1
ATOM 1613 C CA . LEU A 1 211 ? -6.585 -5.652 9.168 1.00 97.75 211 LEU A CA 1
ATOM 1614 C C . LEU A 1 211 ? -7.098 -6.372 7.919 1.00 97.75 211 LEU A C 1
ATOM 1616 O O . LEU A 1 211 ? -6.570 -6.192 6.821 1.00 97.75 211 LEU A O 1
ATOM 1620 N N . ARG A 1 212 ? -8.150 -7.175 8.082 1.00 96.75 212 ARG A N 1
ATOM 1621 C CA . ARG A 1 212 ? -8.867 -7.826 6.983 1.00 96.75 212 ARG A CA 1
ATOM 1622 C C . ARG A 1 212 ? -10.312 -7.349 6.969 1.00 96.75 212 ARG A C 1
ATOM 1624 O O . ARG A 1 212 ? -10.961 -7.353 8.011 1.00 96.75 212 ARG A O 1
ATOM 1631 N N . VAL A 1 213 ? -10.815 -6.986 5.798 1.00 95.62 213 VAL A N 1
ATOM 1632 C CA . VAL A 1 213 ? -12.218 -6.604 5.599 1.00 95.62 213 VAL A CA 1
ATOM 1633 C C . VAL A 1 213 ? -12.901 -7.708 4.796 1.00 95.62 213 VAL A C 1
ATOM 1635 O O . VAL A 1 213 ? -12.362 -8.181 3.797 1.00 95.62 213 VAL A O 1
ATOM 1638 N N . ASN A 1 214 ? -14.058 -8.177 5.257 1.00 93.81 214 ASN A N 1
ATOM 1639 C CA . ASN A 1 214 ? -14.833 -9.199 4.557 1.00 93.81 214 ASN A CA 1
ATOM 1640 C C . ASN A 1 214 ? -15.288 -8.666 3.195 1.00 93.81 214 ASN A C 1
ATOM 1642 O O . ASN A 1 214 ? -15.750 -7.540 3.104 1.00 93.81 214 ASN A O 1
ATOM 1646 N N . GLY A 1 215 ? -15.151 -9.465 2.136 1.00 89.75 215 GLY A N 1
ATOM 1647 C CA . GLY A 1 215 ? -15.470 -9.042 0.765 1.00 89.75 215 GLY A CA 1
ATOM 1648 C C . GLY A 1 215 ? -14.348 -8.276 0.055 1.00 89.75 215 GLY A C 1
ATOM 1649 O O . GLY A 1 215 ? -14.349 -8.211 -1.171 1.00 89.75 215 GLY A O 1
ATOM 1650 N N . GLU A 1 216 ? -13.347 -7.781 0.783 1.00 91.69 216 GLU A N 1
ATOM 1651 C CA . GLU A 1 216 ? -12.150 -7.183 0.193 1.00 91.69 216 GLU A CA 1
ATOM 1652 C C . GLU A 1 216 ? -11.053 -8.237 0.000 1.00 91.69 216 GLU A C 1
ATOM 1654 O O . GLU A 1 216 ? -10.794 -9.075 0.870 1.00 91.69 216 GLU A O 1
ATOM 1659 N N . ARG A 1 217 ? -10.382 -8.205 -1.159 1.00 88.38 217 ARG A N 1
ATOM 1660 C CA . ARG A 1 217 ? -9.276 -9.137 -1.460 1.00 88.38 217 ARG A CA 1
ATOM 1661 C C . ARG A 1 217 ? -7.979 -8.748 -0.756 1.00 88.38 217 ARG A C 1
ATOM 1663 O O . ARG A 1 217 ? -7.120 -9.597 -0.522 1.00 88.38 217 ARG A O 1
ATOM 1670 N N . ALA A 1 218 ? -7.817 -7.462 -0.463 1.00 90.75 218 ALA A N 1
ATOM 1671 C CA . ALA A 1 218 ? -6.614 -6.937 0.153 1.00 90.75 218 ALA A CA 1
ATOM 1672 C C . ALA A 1 218 ? -6.636 -7.122 1.675 1.00 90.75 218 ALA A C 1
ATOM 1674 O O . ALA A 1 218 ? -7.672 -7.047 2.333 1.00 90.75 218 ALA A O 1
ATOM 1675 N N . HIS A 1 219 ? -5.448 -7.338 2.224 1.00 95.25 219 HIS A N 1
ATOM 1676 C CA . HIS A 1 219 ? -5.161 -7.163 3.638 1.00 95.25 219 HIS A CA 1
ATOM 1677 C C . HIS A 1 219 ? -4.345 -5.883 3.806 1.00 95.25 219 HIS A C 1
ATOM 1679 O O . HIS A 1 219 ? -3.560 -5.518 2.925 1.00 95.25 219 HIS A O 1
ATOM 1685 N N . TRP A 1 220 ? -4.527 -5.220 4.942 1.00 97.12 220 TRP A N 1
ATOM 1686 C CA . TRP A 1 220 ? -3.784 -4.018 5.283 1.00 97.12 220 TRP A CA 1
ATOM 1687 C C . TRP A 1 220 ? -2.867 -4.276 6.465 1.00 97.12 220 TRP A C 1
ATOM 1689 O O . TRP A 1 220 ? -3.282 -4.858 7.467 1.00 97.12 220 TRP A O 1
ATOM 1699 N N . PHE A 1 221 ? -1.632 -3.812 6.347 1.00 96.56 221 PHE A N 1
ATOM 1700 C CA . PHE A 1 221 ? -0.616 -3.931 7.377 1.00 96.56 221 PHE A CA 1
ATOM 1701 C C . PHE A 1 221 ? -0.659 -2.708 8.286 1.00 96.56 221 PHE A C 1
ATOM 1703 O O . PHE A 1 221 ? -0.682 -1.570 7.812 1.00 96.56 221 PHE A O 1
ATOM 1710 N N . ILE A 1 222 ? -0.660 -2.952 9.592 1.00 97.12 222 ILE A N 1
ATOM 1711 C CA . ILE A 1 222 ? -0.604 -1.948 10.652 1.00 97.12 222 ILE A CA 1
ATOM 1712 C C . ILE A 1 222 ? 0.717 -2.173 11.392 1.00 97.12 222 ILE A C 1
ATOM 1714 O O . ILE A 1 222 ? 0.779 -3.002 12.303 1.00 97.12 222 ILE A O 1
ATOM 1718 N N . PRO A 1 223 ? 1.794 -1.498 10.978 1.00 95.12 223 PRO A N 1
ATOM 1719 C CA . PRO A 1 223 ? 3.095 -1.705 11.587 1.00 95.12 223 PRO A CA 1
ATOM 1720 C C . PRO A 1 223 ? 3.203 -0.837 12.855 1.00 95.12 223 PRO A C 1
ATOM 1722 O O . PRO A 1 223 ? 2.982 0.371 12.830 1.00 95.12 223 PRO A O 1
ATOM 1725 N N . LEU A 1 224 ? 3.498 -1.444 13.993 1.00 93.94 224 LEU A N 1
ATOM 1726 C CA . LEU A 1 224 ? 3.385 -0.849 15.329 1.00 93.94 224 LEU A CA 1
ATOM 1727 C C . LEU A 1 224 ? 4.650 -0.134 15.806 1.00 93.94 224 LEU A C 1
ATOM 1729 O O . LEU A 1 224 ? 4.577 0.704 16.700 1.00 93.94 224 LEU A O 1
ATOM 1733 N N . ASP A 1 225 ? 5.790 -0.437 15.198 1.00 90.88 225 ASP A N 1
ATOM 1734 C CA . ASP A 1 225 ? 7.030 0.301 15.427 1.00 90.88 225 ASP A CA 1
ATOM 1735 C C . ASP A 1 225 ? 6.863 1.803 15.089 1.00 90.88 225 ASP A C 1
ATOM 1737 O O . ASP A 1 225 ? 6.178 2.171 14.135 1.00 90.88 225 ASP A O 1
ATOM 1741 N N . GLY A 1 226 ? 7.411 2.704 15.900 1.00 90.56 226 GLY A N 1
ATOM 1742 C CA . GLY A 1 226 ? 7.296 4.153 15.710 1.00 90.56 226 GLY A CA 1
ATOM 1743 C C . GLY A 1 226 ? 5.856 4.689 15.676 1.00 90.56 226 GLY A C 1
ATOM 1744 O O . GLY A 1 226 ? 5.623 5.786 15.161 1.00 90.56 226 GLY A O 1
ATOM 1745 N N . ALA A 1 227 ? 4.876 3.919 16.159 1.00 93.88 227 ALA A N 1
ATOM 1746 C CA . ALA A 1 227 ? 3.478 4.321 16.181 1.00 93.88 227 ALA A CA 1
ATOM 1747 C C . ALA A 1 227 ? 3.160 5.207 17.392 1.00 93.88 227 ALA A C 1
ATOM 1749 O O . ALA A 1 227 ? 3.706 5.039 18.479 1.00 93.88 227 ALA A O 1
ATOM 1750 N N . PHE A 1 228 ? 2.222 6.124 17.202 1.00 93.50 228 PHE A N 1
ATOM 1751 C CA . PHE A 1 228 ? 1.688 7.044 18.193 1.00 93.50 228 PHE A CA 1
ATOM 1752 C C . PHE A 1 228 ? 0.266 6.590 18.549 1.00 93.50 228 PHE A C 1
ATOM 1754 O O . PHE A 1 228 ? -0.584 6.421 17.669 1.00 93.50 228 PHE A O 1
ATOM 1761 N N . LEU A 1 229 ? -0.007 6.400 19.840 1.00 92.81 229 LEU A N 1
ATOM 1762 C CA . LEU A 1 229 ? -1.356 6.144 20.350 1.00 92.81 229 LEU A CA 1
ATOM 1763 C C . LEU A 1 229 ? -1.993 7.458 20.775 1.00 92.81 229 LEU A C 1
ATOM 1765 O O . LEU A 1 229 ? -1.447 8.123 21.653 1.00 92.81 229 LEU A O 1
ATOM 1769 N N . ARG A 1 230 ? -3.157 7.809 20.218 1.00 91.44 230 ARG A N 1
ATOM 1770 C CA . ARG A 1 230 ? -3.947 8.976 20.658 1.00 91.44 230 ARG A CA 1
ATOM 1771 C C . ARG A 1 230 ? -3.112 10.262 20.802 1.00 91.44 230 ARG A C 1
ATOM 1773 O O . ARG A 1 230 ? -3.306 11.024 21.741 1.00 91.44 230 ARG A O 1
ATOM 1780 N N . GLY A 1 231 ? -2.170 10.490 19.883 1.00 85.06 231 GLY A N 1
ATOM 1781 C CA . GLY A 1 231 ? -1.291 11.670 19.896 1.00 85.06 231 GLY A CA 1
ATOM 1782 C C . GLY A 1 231 ? -0.215 11.679 20.993 1.00 85.06 231 GLY A C 1
ATOM 1783 O O . GLY A 1 231 ? 0.476 12.680 21.151 1.00 85.06 231 GLY A O 1
ATOM 1784 N N . GLY A 1 232 ? -0.057 10.587 21.748 1.00 87.50 232 GLY A N 1
ATOM 1785 C CA . GLY A 1 232 ? 1.002 10.418 22.743 1.00 87.50 232 GLY A CA 1
ATOM 1786 C C . GLY A 1 232 ? 2.393 10.242 22.126 1.00 87.50 232 GLY A C 1
ATOM 1787 O O . GLY A 1 232 ? 2.576 10.344 20.916 1.00 87.50 232 GLY A O 1
ATOM 1788 N N . LYS A 1 233 ? 3.398 9.950 22.961 1.00 83.19 233 LYS A N 1
ATOM 1789 C CA . LYS A 1 233 ? 4.780 9.716 22.505 1.00 83.19 233 LYS A CA 1
ATOM 1790 C C . LYS A 1 233 ? 4.860 8.489 21.574 1.00 83.19 233 LYS A C 1
ATOM 1792 O O . LYS A 1 233 ? 4.122 7.525 21.793 1.00 83.19 233 LYS A O 1
ATOM 1797 N N . PRO A 1 234 ? 5.751 8.500 20.565 1.00 84.31 234 PRO A N 1
ATOM 1798 C CA . PRO A 1 234 ? 5.941 7.349 19.691 1.00 84.31 234 PRO A CA 1
ATOM 1799 C C . PRO A 1 234 ? 6.471 6.155 20.484 1.00 84.31 234 PRO A C 1
ATOM 1801 O O . PRO A 1 234 ? 7.358 6.305 21.328 1.00 84.31 234 PRO A O 1
ATOM 1804 N N . ALA A 1 235 ? 5.972 4.963 20.170 1.00 78.88 235 ALA A N 1
ATOM 1805 C CA . ALA A 1 235 ? 6.590 3.710 20.571 1.00 78.88 235 ALA A CA 1
ATOM 1806 C C . ALA A 1 235 ? 7.878 3.527 19.760 1.00 78.88 235 ALA A C 1
ATOM 1808 O O . ALA A 1 235 ? 7.874 2.923 18.692 1.00 78.88 235 ALA A O 1
ATOM 1809 N N . ILE A 1 236 ? 8.964 4.141 20.223 1.00 72.00 236 ILE A N 1
ATOM 1810 C CA . ILE A 1 236 ? 10.279 4.013 19.595 1.00 72.00 236 ILE A CA 1
ATOM 1811 C C . ILE A 1 236 ? 10.915 2.714 20.086 1.00 72.00 236 ILE A C 1
ATOM 1813 O O . ILE A 1 236 ? 11.091 2.541 21.290 1.00 72.00 236 ILE A O 1
ATOM 1817 N N . VAL A 1 237 ? 11.292 1.850 19.147 1.00 65.81 237 VAL A N 1
ATOM 1818 C CA . VAL A 1 237 ? 12.284 0.789 19.352 1.00 65.81 237 VAL A CA 1
ATOM 1819 C C . VAL A 1 237 ? 13.649 1.483 19.388 1.00 65.81 237 VAL A C 1
ATOM 1821 O O . VAL A 1 237 ? 14.119 1.984 18.362 1.00 65.81 237 VAL A O 1
ATOM 1824 N N . LYS A 1 238 ? 14.236 1.672 20.575 1.00 53.03 238 LYS A N 1
ATOM 1825 C CA . LYS A 1 238 ? 15.498 2.412 20.718 1.00 53.03 238 LYS A CA 1
ATOM 1826 C C . LYS A 1 238 ? 16.679 1.458 20.517 1.00 53.03 238 LYS A C 1
ATOM 1828 O O . LYS A 1 238 ? 17.307 1.028 21.473 1.00 53.03 238 LYS A O 1
ATOM 1833 N N . GLY A 1 239 ? 17.067 1.293 19.253 1.00 51.97 239 GLY A N 1
ATOM 1834 C CA . GLY A 1 239 ? 18.386 0.794 18.866 1.00 51.97 239 GLY A CA 1
ATOM 1835 C C . GLY A 1 239 ? 18.565 -0.720 18.997 1.00 51.97 239 GLY A C 1
ATOM 1836 O O . GLY A 1 239 ? 18.082 -1.367 19.913 1.00 51.97 239 GLY A O 1
ATOM 1837 N N . SER A 1 240 ? 19.329 -1.267 18.059 1.00 45.50 240 SER A N 1
ATOM 1838 C CA . SER A 1 240 ? 19.629 -2.680 17.798 1.00 45.50 240 SER A CA 1
ATOM 1839 C C . SER A 1 240 ? 20.331 -3.469 18.917 1.00 45.50 240 SER A C 1
ATOM 1841 O O . SER A 1 240 ? 20.865 -4.539 18.649 1.00 45.50 240 SER A O 1
ATOM 1843 N N . ASN A 1 241 ? 20.309 -3.012 20.172 1.00 49.47 241 ASN A N 1
ATOM 1844 C CA . ASN A 1 241 ? 20.625 -3.873 21.316 1.00 49.47 241 ASN A CA 1
ATOM 1845 C C . ASN A 1 241 ? 19.338 -4.584 21.768 1.00 49.47 241 ASN A C 1
ATOM 1847 O O . ASN A 1 241 ? 18.857 -4.469 22.897 1.00 49.47 241 ASN A O 1
ATOM 1851 N N . GLU A 1 242 ? 18.775 -5.308 20.800 1.00 50.78 242 GLU A N 1
ATOM 1852 C CA . GLU A 1 242 ? 17.638 -6.208 20.893 1.00 50.78 242 GLU A CA 1
ATOM 1853 C C . GLU A 1 242 ? 17.951 -7.345 21.865 1.00 50.78 242 GLU A C 1
ATOM 1855 O O . GLU A 1 242 ? 18.713 -8.258 21.548 1.00 50.78 242 GLU A O 1
ATOM 1860 N N . ARG A 1 243 ? 17.304 -7.358 23.035 1.00 49.66 243 ARG A N 1
ATOM 1861 C CA . ARG A 1 243 ? 16.960 -8.657 23.641 1.00 49.66 243 ARG A CA 1
ATOM 1862 C C . ARG A 1 243 ? 15.748 -8.704 24.556 1.00 49.66 243 ARG A C 1
ATOM 1864 O O . ARG A 1 243 ? 15.257 -9.801 24.790 1.00 49.66 243 ARG A O 1
ATOM 1871 N N . SER A 1 244 ? 15.194 -7.589 25.042 1.00 54.50 244 SER A N 1
ATOM 1872 C CA . SER A 1 244 ? 13.941 -7.694 25.821 1.00 54.50 244 SER A CA 1
ATOM 1873 C C . SER A 1 244 ? 13.093 -6.424 25.955 1.00 54.50 244 SER A C 1
ATOM 1875 O O . SER A 1 244 ? 11.868 -6.535 26.023 1.00 54.50 244 SER A O 1
ATOM 1877 N N . GLY A 1 245 ? 13.697 -5.230 25.970 1.00 51.38 245 GLY A N 1
ATOM 1878 C CA . GLY A 1 245 ? 13.000 -3.988 26.345 1.00 51.38 245 GLY A CA 1
ATOM 1879 C C . GLY A 1 245 ? 12.075 -3.400 25.275 1.00 51.38 245 GLY A C 1
ATOM 1880 O O . GLY A 1 245 ? 10.919 -3.086 25.560 1.00 51.38 245 GLY A O 1
ATOM 1881 N N . ASP A 1 246 ? 12.540 -3.306 24.028 1.00 57.94 246 ASP A N 1
ATOM 1882 C CA . ASP A 1 246 ? 11.817 -2.606 22.951 1.00 57.94 246 ASP A CA 1
ATOM 1883 C C . ASP A 1 246 ? 10.499 -3.278 22.538 1.00 57.94 246 ASP A C 1
ATOM 1885 O O . ASP A 1 246 ? 9.576 -2.640 22.024 1.00 57.94 246 ASP A O 1
ATOM 1889 N N . SER A 1 247 ? 10.343 -4.563 22.861 1.00 69.44 247 SER A N 1
ATOM 1890 C CA . SER A 1 247 ? 9.091 -5.280 22.638 1.00 69.44 247 SER A CA 1
ATOM 1891 C C . SER A 1 247 ? 7.954 -4.749 23.524 1.00 69.44 247 SER A C 1
ATOM 1893 O O . SER A 1 247 ? 6.791 -4.869 23.149 1.00 69.44 247 SER A O 1
ATOM 1895 N N . LEU A 1 248 ? 8.237 -4.137 24.683 1.00 81.62 248 LEU A N 1
ATOM 1896 C CA . LEU A 1 248 ? 7.197 -3.716 25.633 1.00 81.62 248 LEU A CA 1
ATOM 1897 C C . LEU A 1 248 ? 6.381 -2.515 25.143 1.00 81.62 248 LEU A C 1
ATOM 1899 O O . LEU A 1 248 ? 5.153 -2.539 25.242 1.00 81.62 248 LEU A O 1
ATOM 1903 N N . ALA A 1 249 ? 7.026 -1.490 24.576 1.00 85.75 249 ALA A N 1
ATOM 1904 C CA . ALA A 1 249 ? 6.325 -0.310 24.063 1.00 85.75 249 ALA A CA 1
ATOM 1905 C C . ALA A 1 249 ? 5.414 -0.682 22.884 1.00 85.75 249 ALA A C 1
ATOM 1907 O O . ALA A 1 249 ? 4.228 -0.355 22.872 1.00 85.75 249 ALA A O 1
ATOM 1908 N N . VAL A 1 250 ? 5.949 -1.452 21.937 1.00 88.69 250 VAL A N 1
ATOM 1909 C CA . VAL A 1 250 ? 5.218 -1.960 20.771 1.00 88.69 250 VAL A CA 1
ATOM 1910 C C . VAL A 1 250 ? 4.042 -2.853 21.190 1.00 88.69 250 VAL A C 1
ATOM 1912 O O . VAL A 1 250 ? 2.932 -2.709 20.670 1.00 88.69 250 VAL A O 1
ATOM 1915 N N . ARG A 1 251 ? 4.237 -3.725 22.192 1.00 88.19 251 ARG A N 1
ATOM 1916 C CA . ARG A 1 251 ? 3.153 -4.528 22.789 1.00 88.19 251 ARG A CA 1
ATOM 1917 C C . ARG A 1 251 ? 2.076 -3.650 23.423 1.00 88.19 251 ARG A C 1
ATOM 1919 O O . ARG A 1 251 ? 0.901 -3.901 23.186 1.00 88.19 251 ARG A O 1
ATOM 1926 N N . SER A 1 252 ? 2.452 -2.599 24.150 1.00 90.81 252 SER A N 1
ATOM 1927 C CA . SER A 1 252 ? 1.496 -1.656 24.747 1.00 90.81 252 SER A CA 1
ATOM 1928 C C . SER A 1 252 ? 0.608 -0.989 23.685 1.00 90.81 252 SER A C 1
ATOM 1930 O O . SER A 1 252 ? -0.613 -0.933 23.843 1.00 90.81 252 SER A O 1
ATOM 1932 N N . VAL A 1 253 ? 1.186 -0.585 22.542 1.00 93.00 253 VAL A N 1
ATOM 1933 C CA . VAL A 1 253 ? 0.424 -0.081 21.380 1.00 93.00 253 VAL A CA 1
ATOM 1934 C C . VAL A 1 253 ? -0.549 -1.122 20.857 1.00 93.00 253 VAL A C 1
ATOM 1936 O O . VAL A 1 253 ? -1.736 -0.829 20.692 1.00 93.00 253 VAL A O 1
ATOM 1939 N N . ARG A 1 254 ? -0.070 -2.344 20.623 1.00 94.06 254 ARG A N 1
ATOM 1940 C CA . ARG A 1 254 ? -0.906 -3.450 20.154 1.00 94.06 254 ARG A CA 1
ATOM 1941 C C . ARG A 1 254 ? -2.098 -3.675 21.076 1.00 94.06 254 ARG A C 1
ATOM 1943 O O . ARG A 1 254 ? -3.238 -3.742 20.617 1.00 94.06 254 ARG A O 1
ATOM 1950 N N . ASP A 1 255 ? -1.834 -3.778 22.371 1.00 93.94 255 ASP A N 1
ATOM 1951 C CA . ASP A 1 255 ? -2.831 -4.129 23.371 1.00 93.94 255 ASP A CA 1
ATOM 1952 C C . ASP A 1 255 ? -3.849 -2.993 23.544 1.00 93.94 255 ASP A C 1
ATOM 1954 O O . ASP A 1 255 ? -5.046 -3.259 23.659 1.00 93.94 255 ASP A O 1
ATOM 1958 N N . ALA A 1 256 ? -3.421 -1.730 23.438 1.00 94.44 256 ALA A N 1
ATOM 1959 C CA . ALA A 1 256 ? -4.315 -0.575 23.404 1.00 94.44 256 ALA A CA 1
ATOM 1960 C C . ALA A 1 256 ? -5.239 -0.581 22.173 1.00 94.44 256 ALA A C 1
ATOM 1962 O O . ALA A 1 256 ? -6.448 -0.373 22.311 1.00 94.44 256 ALA A O 1
ATOM 1963 N N . VAL A 1 257 ? -4.702 -0.867 20.980 1.00 96.00 257 VAL A N 1
ATOM 1964 C CA . VAL A 1 257 ? -5.505 -0.976 19.749 1.00 96.00 257 VAL A CA 1
ATOM 1965 C C . VAL A 1 257 ? -6.503 -2.128 19.863 1.00 96.00 257 VAL A C 1
ATOM 1967 O O . VAL A 1 257 ? -7.678 -1.947 19.556 1.00 96.00 257 VAL A O 1
ATOM 1970 N N . VAL A 1 258 ? -6.078 -3.299 20.350 1.00 96.19 258 VAL A N 1
ATOM 1971 C CA . VAL A 1 258 ? -6.954 -4.469 20.543 1.00 96.19 258 VAL A CA 1
ATOM 1972 C C . VAL A 1 258 ? -8.029 -4.198 21.597 1.00 96.19 258 VAL A C 1
ATOM 1974 O O . VAL A 1 258 ? -9.184 -4.594 21.412 1.00 96.19 258 VAL A O 1
ATOM 1977 N N . LYS A 1 259 ? -7.685 -3.516 22.693 1.00 95.94 259 LYS A N 1
ATOM 1978 C CA . LYS A 1 259 ? -8.633 -3.123 23.741 1.00 95.94 259 LYS A CA 1
ATOM 1979 C C . LYS A 1 259 ? -9.714 -2.204 23.182 1.00 95.94 259 LYS A C 1
ATOM 1981 O O . LYS A 1 259 ? -10.895 -2.477 23.372 1.00 95.94 259 LYS A O 1
ATOM 1986 N N . GLU A 1 260 ? -9.337 -1.163 22.443 1.00 95.56 260 GLU A N 1
ATOM 1987 C CA . GLU A 1 260 ? -10.322 -0.270 21.827 1.00 95.56 260 GLU A CA 1
ATOM 1988 C C . GLU A 1 260 ? -11.135 -1.002 20.748 1.00 95.56 260 GLU A C 1
ATOM 1990 O O . GLU A 1 260 ? -12.354 -0.881 20.702 1.00 95.56 260 GLU A O 1
ATOM 1995 N N . TRP A 1 261 ? -10.497 -1.836 19.926 1.00 96.69 261 TRP A N 1
ATOM 1996 C CA . TRP A 1 261 ? -11.178 -2.635 18.905 1.00 96.69 261 TRP A CA 1
ATOM 1997 C C . TRP A 1 261 ? -12.276 -3.529 19.490 1.00 96.69 261 TRP A C 1
ATOM 1999 O O . TRP A 1 261 ? -13.400 -3.567 18.990 1.00 96.69 261 TRP A O 1
ATOM 2009 N N . THR A 1 262 ? -11.956 -4.237 20.575 1.00 95.81 262 THR A N 1
ATOM 2010 C CA . THR A 1 262 ? -12.893 -5.140 21.257 1.00 95.81 262 THR A CA 1
ATOM 2011 C C . THR A 1 262 ? -13.981 -4.391 22.018 1.00 95.81 262 THR A C 1
ATOM 2013 O O . THR A 1 262 ? -15.123 -4.846 22.012 1.00 95.81 262 THR A O 1
ATOM 2016 N N . LYS A 1 263 ? -13.678 -3.215 22.586 1.00 95.44 263 LYS A N 1
ATOM 2017 C CA . LYS A 1 263 ? -14.669 -2.325 23.213 1.00 95.44 263 LYS A CA 1
ATOM 2018 C C . LYS A 1 263 ? -15.819 -1.978 22.262 1.00 95.44 263 LYS A C 1
ATOM 2020 O O . LYS A 1 263 ? -16.966 -1.928 22.690 1.00 95.44 263 LYS A O 1
ATOM 2025 N N . TRP A 1 264 ? -15.525 -1.784 20.978 1.00 94.44 264 TRP A N 1
ATOM 2026 C CA . TRP A 1 264 ? -16.535 -1.496 19.954 1.00 94.44 264 TRP A CA 1
ATOM 2027 C C . TRP A 1 264 ? -17.171 -2.752 19.329 1.00 94.44 264 TRP A C 1
ATOM 2029 O O . TRP A 1 264 ? -17.945 -2.644 18.382 1.00 94.44 264 TRP A O 1
ATOM 2039 N N . GLY A 1 265 ? -16.875 -3.948 19.849 1.00 94.31 265 GLY A N 1
ATOM 2040 C CA . GLY A 1 265 ? -17.410 -5.214 19.340 1.00 94.31 265 GLY A CA 1
ATOM 2041 C C . GLY A 1 265 ? -16.710 -5.732 18.080 1.00 94.31 265 GLY A C 1
ATOM 2042 O O . GLY A 1 265 ? -17.260 -6.574 17.371 1.00 94.31 265 GLY A O 1
ATOM 2043 N N . GLY A 1 266 ? -15.506 -5.242 17.776 1.00 95.44 266 GLY A N 1
ATOM 2044 C CA . GLY A 1 266 ? -14.728 -5.698 16.630 1.00 95.44 266 GLY A CA 1
ATOM 2045 C C . GLY A 1 266 ? -14.224 -7.137 16.792 1.00 95.44 266 GLY A C 1
ATOM 2046 O O . GLY A 1 266 ? -13.756 -7.545 17.858 1.00 95.44 266 GLY A O 1
ATOM 2047 N N . LYS A 1 267 ? -14.255 -7.915 15.703 1.00 96.81 267 LYS A N 1
ATOM 2048 C CA . LYS A 1 267 ? -13.742 -9.294 15.685 1.00 96.81 267 LYS A CA 1
ATOM 2049 C C . LYS A 1 267 ? -12.212 -9.298 15.670 1.00 96.81 267 LYS A C 1
ATOM 2051 O O . LYS A 1 267 ? -11.601 -8.593 14.864 1.00 96.81 267 LYS A O 1
ATOM 2056 N N . LYS A 1 268 ? -11.585 -10.129 16.507 1.00 95.81 268 LYS A N 1
ATOM 2057 C CA . LYS A 1 268 ? -10.138 -10.403 16.473 1.00 95.81 268 LYS A CA 1
ATOM 2058 C C . LYS A 1 268 ? -9.867 -11.887 16.222 1.00 95.81 268 LYS A C 1
ATOM 2060 O O . LYS A 1 268 ? -10.632 -12.734 16.671 1.00 95.81 268 LYS A O 1
ATOM 2065 N N . ILE A 1 269 ? -8.800 -12.204 15.495 1.00 94.31 269 ILE A N 1
ATOM 2066 C CA . ILE A 1 269 ? -8.340 -13.576 15.220 1.00 94.31 269 ILE A CA 1
ATOM 2067 C C . ILE A 1 269 ? -6.842 -13.663 15.533 1.00 94.31 269 ILE A C 1
ATOM 2069 O O . ILE A 1 269 ? -6.097 -12.729 15.245 1.00 94.31 269 ILE A O 1
ATOM 2073 N N . GLY A 1 270 ? -6.401 -14.785 16.098 1.00 88.62 270 GLY A N 1
ATOM 2074 C CA . GLY A 1 270 ? -5.001 -15.036 16.451 1.00 88.62 270 GLY A CA 1
ATOM 2075 C C . GLY A 1 270 ? -4.758 -15.031 17.958 1.00 88.62 270 GLY A C 1
ATOM 2076 O O . GLY A 1 270 ? -5.672 -14.782 18.743 1.00 88.62 270 GLY A O 1
ATOM 2077 N N . VAL A 1 271 ? -3.522 -15.334 18.350 1.00 85.25 271 VAL A N 1
ATOM 2078 C CA . VAL A 1 271 ? -3.087 -15.340 19.752 1.00 85.25 271 VAL A CA 1
ATOM 2079 C C . VAL A 1 271 ? -2.617 -13.934 20.117 1.00 85.25 271 VAL A C 1
ATOM 2081 O O . VAL A 1 271 ? -1.687 -13.409 19.513 1.00 85.25 271 VAL A O 1
ATOM 2084 N N . TRP A 1 272 ? -3.278 -13.324 21.098 1.00 81.94 272 TRP A N 1
ATOM 2085 C CA . TRP A 1 272 ? -3.004 -11.967 21.573 1.00 81.94 272 TRP A CA 1
ATOM 2086 C C . TRP A 1 272 ? -2.679 -12.043 23.066 1.00 81.94 272 TRP A C 1
ATOM 2088 O O . TRP A 1 272 ? -3.589 -12.001 23.889 1.00 81.94 272 TRP A O 1
ATOM 2098 N N . GLY A 1 273 ? -1.411 -12.243 23.430 1.00 70.31 273 GLY A N 1
ATOM 2099 C CA . GLY A 1 273 ? -1.023 -12.318 24.840 1.00 70.31 273 GLY A CA 1
ATOM 2100 C C . GLY A 1 273 ? 0.455 -12.618 25.077 1.00 70.31 273 GLY A C 1
ATOM 2101 O O . GLY A 1 273 ? 1.162 -13.049 24.168 1.00 70.31 273 GLY A O 1
ATOM 2102 N N . HIS A 1 274 ? 0.894 -12.382 26.318 1.00 60.56 274 HIS A N 1
ATOM 2103 C CA . HIS A 1 274 ? 2.264 -12.598 26.804 1.00 60.56 274 HIS A CA 1
ATOM 2104 C C . HIS A 1 274 ? 2.636 -14.074 26.988 1.00 60.56 274 HIS A C 1
ATOM 2106 O O . HIS A 1 274 ? 3.804 -14.425 26.889 1.00 60.56 274 HIS A O 1
ATOM 2112 N N . THR A 1 275 ? 1.653 -14.931 27.262 1.00 52.09 275 THR A N 1
ATOM 2113 C CA . THR A 1 275 ? 1.867 -16.303 27.751 1.00 52.09 275 THR A CA 1
ATOM 2114 C C . THR A 1 275 ? 1.718 -17.383 26.679 1.00 52.09 275 THR A C 1
ATOM 2116 O O . THR A 1 275 ? 2.097 -18.525 26.906 1.00 52.09 275 THR A O 1
ATOM 2119 N N . GLY A 1 276 ? 1.175 -17.041 25.506 1.00 44.56 276 GLY A N 1
ATOM 2120 C CA . GLY A 1 276 ? 0.831 -18.010 24.455 1.00 44.56 276 GLY A CA 1
ATOM 2121 C C . GLY A 1 276 ? 1.737 -17.989 23.227 1.00 44.56 276 GLY A C 1
ATOM 2122 O O . GLY A 1 276 ? 1.570 -18.810 22.329 1.00 44.56 276 GLY A O 1
ATOM 2123 N N . VAL A 1 277 ? 2.684 -17.057 23.165 1.00 48.69 277 VAL A N 1
ATOM 2124 C CA . VAL A 1 277 ? 3.712 -17.052 22.130 1.00 48.69 277 VAL A CA 1
ATOM 2125 C C . VAL A 1 277 ? 5.020 -17.343 22.852 1.00 48.69 277 VAL A C 1
ATOM 2127 O O . VAL A 1 277 ? 5.752 -16.422 23.198 1.00 48.69 277 VAL A O 1
ATOM 2130 N N . LYS A 1 278 ? 5.333 -18.634 23.065 1.00 50.19 278 LYS A N 1
ATOM 2131 C CA . LYS A 1 278 ? 6.730 -19.042 22.847 1.00 50.19 278 LYS A CA 1
ATOM 2132 C C . LYS A 1 278 ? 7.029 -18.456 21.483 1.00 50.19 278 LYS A C 1
ATOM 2134 O O . LYS A 1 278 ? 6.333 -18.862 20.552 1.00 50.19 278 LYS A O 1
ATOM 2139 N N . GLU A 1 279 ? 7.836 -17.392 21.453 1.00 52.59 279 GLU A N 1
ATOM 2140 C CA . GLU A 1 279 ? 8.288 -16.675 20.260 1.00 52.59 279 GLU A CA 1
ATOM 2141 C C . GLU A 1 279 ? 8.280 -17.682 19.132 1.00 52.59 279 GLU A C 1
ATOM 2143 O O . GLU A 1 279 ? 9.041 -18.644 19.220 1.00 52.59 279 GLU A O 1
ATOM 2148 N N . ARG A 1 280 ? 7.233 -17.616 18.283 1.00 51.25 280 ARG A N 1
ATOM 2149 C CA . ARG A 1 280 ? 6.839 -18.752 17.440 1.00 51.25 280 ARG A CA 1
ATOM 2150 C C . ARG A 1 280 ? 8.122 -19.173 16.781 1.00 51.25 280 ARG A C 1
ATOM 2152 O O . ARG A 1 280 ? 8.677 -18.345 16.061 1.00 51.25 280 ARG A O 1
ATOM 2159 N N . GLU A 1 281 ? 8.597 -20.373 17.114 1.00 52.50 281 GLU A N 1
ATOM 2160 C CA . GLU A 1 281 ? 9.792 -20.923 16.510 1.00 52.50 281 GLU A CA 1
ATOM 2161 C C . GLU A 1 281 ? 9.569 -20.723 15.024 1.00 52.50 281 GLU A C 1
ATOM 2163 O O . GLU A 1 281 ? 8.592 -21.255 14.485 1.00 52.50 281 GLU A O 1
ATOM 2168 N N . VAL A 1 282 ? 10.319 -19.775 14.445 1.00 56.22 282 VAL A N 1
ATOM 2169 C CA . VAL A 1 282 ? 10.075 -19.306 13.085 1.00 56.22 282 VAL A CA 1
ATOM 2170 C C . VAL A 1 282 ? 10.040 -20.576 12.275 1.00 56.22 282 VAL A C 1
ATOM 2172 O O . VAL A 1 282 ? 11.031 -21.314 12.326 1.00 56.22 282 VAL A O 1
ATOM 2175 N N . ASP A 1 283 ? 8.875 -20.864 11.673 1.00 54.25 283 ASP A N 1
ATOM 2176 C CA . ASP A 1 283 ? 8.614 -22.142 11.011 1.00 54.25 283 ASP A CA 1
ATOM 2177 C C . ASP A 1 283 ? 9.878 -22.462 10.213 1.00 54.25 283 ASP A C 1
ATOM 2179 O O . ASP A 1 283 ? 10.284 -21.615 9.411 1.00 54.25 283 ASP A O 1
ATOM 2183 N N . PRO A 1 284 ? 10.586 -23.566 10.520 1.00 60.69 284 PRO A N 1
ATOM 2184 C CA . PRO A 1 284 ? 11.968 -23.758 10.092 1.00 60.69 284 PRO A CA 1
ATOM 2185 C C . PRO A 1 284 ? 12.145 -23.635 8.574 1.00 60.69 284 PRO A C 1
ATOM 2187 O O . PRO A 1 284 ? 13.226 -23.282 8.110 1.00 60.69 284 PRO A O 1
ATOM 2190 N N . ARG A 1 285 ? 11.062 -23.805 7.804 1.00 63.22 285 ARG A N 1
ATOM 2191 C CA . ARG A 1 285 ? 10.986 -23.554 6.356 1.00 63.22 285 ARG A CA 1
ATOM 2192 C C . ARG A 1 285 ? 11.263 -22.102 5.939 1.00 63.22 285 ARG A C 1
ATOM 2194 O O . ARG A 1 285 ? 11.585 -21.863 4.783 1.00 63.22 285 ARG A O 1
ATOM 2201 N N . TRP A 1 286 ? 11.148 -21.142 6.853 1.00 55.44 286 TRP A N 1
ATOM 2202 C CA . TRP A 1 286 ? 11.387 -19.710 6.638 1.00 55.44 286 TRP A CA 1
ATOM 2203 C C . TRP A 1 286 ? 12.741 -19.231 7.175 1.00 55.44 286 TRP A C 1
ATOM 2205 O O . TRP A 1 286 ? 13.091 -18.069 6.969 1.00 55.44 286 TRP A O 1
ATOM 2215 N N . ARG A 1 287 ? 13.533 -20.101 7.823 1.00 56.53 287 ARG A N 1
ATOM 2216 C CA . ARG A 1 287 ? 14.891 -19.755 8.287 1.00 56.53 287 ARG A CA 1
ATOM 2217 C C . ARG A 1 287 ? 15.890 -19.553 7.141 1.00 56.53 287 ARG A C 1
ATOM 2219 O O . ARG A 1 287 ? 16.920 -18.931 7.355 1.00 56.53 287 ARG A O 1
ATOM 2226 N N . SER A 1 288 ? 15.587 -20.042 5.939 1.00 55.09 288 SER A N 1
ATOM 2227 C CA . SER A 1 288 ? 16.447 -19.947 4.750 1.00 55.09 288 SER A CA 1
ATOM 2228 C C . SER A 1 288 ? 16.153 -18.740 3.846 1.00 55.09 288 SER A C 1
ATOM 2230 O O . SER A 1 288 ? 16.710 -18.640 2.755 1.00 55.09 288 SER A O 1
ATOM 2232 N N . GLY A 1 289 ? 15.287 -17.811 4.268 1.00 53.31 289 GLY A N 1
ATOM 2233 C CA . GLY A 1 289 ? 15.076 -16.559 3.539 1.00 53.31 289 GLY A CA 1
ATOM 2234 C C . GLY A 1 289 ? 16.283 -15.606 3.650 1.00 53.31 289 GLY A C 1
ATOM 2235 O O . GLY A 1 289 ? 16.966 -15.615 4.675 1.00 53.31 289 GLY A O 1
ATOM 2236 N N . PRO A 1 290 ? 16.517 -14.719 2.661 1.00 50.50 290 PRO A N 1
ATOM 2237 C CA . PRO A 1 290 ? 17.695 -13.835 2.569 1.00 50.50 290 PRO A CA 1
ATOM 2238 C C . PRO A 1 290 ? 17.839 -12.784 3.691 1.00 50.50 290 PRO A C 1
ATOM 2240 O O . PRO A 1 290 ? 18.707 -11.923 3.621 1.00 50.50 290 PRO A O 1
ATOM 2243 N N . VAL A 1 291 ? 17.001 -12.834 4.730 1.00 51.56 291 VAL A N 1
ATOM 2244 C CA . VAL A 1 291 ? 17.016 -11.906 5.874 1.00 51.56 291 VAL A CA 1
ATOM 2245 C C . VAL A 1 291 ? 17.748 -12.506 7.091 1.00 51.56 291 VAL A C 1
ATOM 2247 O O . VAL A 1 291 ? 18.010 -11.803 8.058 1.00 51.56 291 VAL A O 1
ATOM 2250 N N . ALA A 1 292 ? 18.144 -13.784 7.054 1.00 45.03 292 ALA A N 1
ATOM 2251 C CA . ALA A 1 292 ? 18.807 -14.463 8.173 1.00 45.03 292 ALA A CA 1
ATOM 2252 C C . ALA A 1 292 ? 20.345 -14.526 8.047 1.00 45.03 292 ALA A C 1
ATOM 2254 O O . ALA A 1 292 ? 20.944 -15.573 8.279 1.00 45.03 292 ALA A O 1
ATOM 2255 N N . GLN A 1 293 ? 21.002 -13.418 7.693 1.00 44.84 293 GLN A N 1
ATOM 2256 C CA . GLN A 1 293 ? 22.455 -13.267 7.876 1.00 44.84 293 GLN A CA 1
ATOM 2257 C C . GLN A 1 293 ? 22.785 -11.913 8.515 1.00 44.84 293 GLN A C 1
ATOM 2259 O O . GLN A 1 293 ? 23.440 -11.058 7.932 1.00 44.84 293 GLN A O 1
ATOM 2264 N N . GLY A 1 294 ? 22.306 -11.717 9.743 1.00 45.31 294 GLY A N 1
ATOM 2265 C CA . GLY A 1 294 ? 22.851 -10.719 10.660 1.00 45.31 294 GLY A CA 1
ATOM 2266 C C . GLY A 1 294 ? 23.840 -11.389 11.611 1.00 45.31 294 GLY A C 1
ATOM 2267 O O . GLY A 1 294 ? 23.406 -11.971 12.596 1.00 45.31 294 GLY A O 1
ATOM 2268 N N . GLY A 1 295 ? 25.124 -11.352 11.239 1.00 43.44 295 GLY A N 1
ATOM 2269 C CA . GLY A 1 295 ? 26.337 -11.446 12.071 1.00 43.44 295 GLY A CA 1
ATOM 2270 C C . GLY A 1 295 ? 26.349 -12.354 13.309 1.00 43.44 295 GLY A C 1
ATOM 2271 O O . GLY A 1 295 ? 25.741 -12.035 14.328 1.00 43.44 295 GLY A O 1
ATOM 2272 N N . ARG A 1 296 ? 27.153 -13.424 13.240 1.00 39.91 296 ARG A N 1
ATOM 2273 C CA . ARG A 1 296 ? 27.923 -13.898 14.402 1.00 39.91 296 ARG A CA 1
ATOM 2274 C C . ARG A 1 296 ? 29.027 -12.900 14.728 1.00 39.91 296 ARG A C 1
ATOM 2276 O O . ARG A 1 296 ? 29.528 -12.287 13.759 1.00 39.91 296 ARG A O 1
#

Radius of gyration: 29.75 Å; chains: 1; bounding box: 94×41×86 Å